Protein AF-0000000074163068 (afdb_homodimer)

Solvent-accessible surface area (backbone atoms only — not comparable to full-atom values): 19246 Å² total; per-residue (Å²): 133,83,68,78,76,83,63,77,70,64,60,55,52,54,50,53,48,50,52,52,51,55,66,60,45,12,50,48,75,61,52,54,51,50,49,49,53,51,49,51,52,50,50,52,50,50,52,52,52,36,53,50,47,25,52,51,30,26,51,52,29,40,50,54,49,49,59,50,47,44,58,48,51,52,43,43,50,53,49,40,54,57,49,68,69,53,76,89,56,89,55,71,73,30,51,55,49,48,52,51,40,51,50,41,48,48,42,45,53,46,47,54,50,42,33,51,75,70,54,35,41,76,35,68,70,50,71,66,34,72,65,43,78,88,52,35,40,74,78,43,78,40,75,49,91,90,50,67,61,53,12,25,65,41,66,80,37,69,14,32,32,41,89,88,39,71,77,38,56,12,34,26,29,30,26,52,65,130,133,82,68,76,73,83,63,76,68,64,60,54,53,53,51,54,50,48,51,52,50,55,66,58,43,12,51,46,74,62,50,54,52,51,49,49,53,52,48,51,52,48,48,52,50,48,52,53,52,38,53,51,47,25,52,50,30,26,52,52,29,39,50,54,50,48,59,51,47,44,58,49,51,52,43,44,51,53,49,41,54,56,50,66,70,53,76,88,55,88,54,72,73,29,52,55,51,49,52,50,38,50,51,42,49,51,41,45,52,48,47,53,51,41,33,51,75,70,53,36,43,76,35,69,70,51,72,66,35,72,66,42,77,88,50,35,40,75,77,44,77,41,75,51,90,90,50,68,62,53,14,26,64,41,66,80,39,69,15,33,34,41,87,87,39,72,77,38,54,14,33,26,29,30,25,52,64,131

Secondary structure (DSSP, 8-state):
-------THHHHHHHHHHHHHHHSBB--HHHHHHHHHHHHHHHHHHHHHHHHHHHHHHHHHHHHHHHHHHHHHHHHHHHHHHHHTS---SSHHHHHHHHHHHHHHHHHHHHHHHHHHTTEEEE-PPTTPBP-TTTEEEEEEE--TTS-TTEEEEEEE-EEEETTEEEEPEEEEEE---/-------THHHHHHHHHHHHHHHSBB--HHHHHHHHHHHHHHHHHHHHHHHHHHHHHHHHHHHHHHHHHHHHHHHHHHHHHHHHHS---SSHHHHHHHHHHHHHHHHHHHHHHHHHHTTEEEE-PPTTPBP-TTTEEEEEEE--TTS-TTEEEEEEE-EEEETTEEEEPEEEEEE---

InterPro domains:
  IPR000740 GrpE nucleotide exchange factor [PF01025] (31-175)
  IPR000740 GrpE nucleotide exchange factor [PR00773] (65-80)
  IPR000740 GrpE nucleotide exchange factor [PR00773] (128-143)
  IPR000740 GrpE nucleotide exchange factor [PR00773] (155-174)
  IPR000740 GrpE nucleotide exchange factor [PTHR21237] (31-172)
  IPR009012 GrpE nucleotide exchange factor, head [G3DSA:2.30.22.10] (121-175)
  IPR009012 GrpE nucleotide exchange factor, head [SSF51064] (129-175)

Foldseek 3Di:
DDPPPPDPPVVVVVVVVVVVVVVVPDCPPVNVVVVVVVVVVVVVVVVVVVVVVVVVVVQVVLLVVVLVVLVVLQVLVVVLVVLVPDPQDDDPVSVVSVVVNVVSVVVNVVSVVVCVVSQKDKAFDDWLAADDPQQEDEPEEDEDPVHDARTFHGFPGIWMDHPRDTSDHTYTYGYHHD/DDPPPPDPPVVVVVVVVVVVVVVVPDCPVVNVVVVVVVVVVVVVVVVVVVVVVVVVVVQVVLLVVVLVVLVVLQVLVVVLVVLVPDPQDDDPVSVVSVVVNVVSVVVNVVSVVVCVVSQKDKAFDDWLAADDPQQEDEPEEDEDPVHDARTFHGFPGIWMDHPRDTSDHTYTYGYHHD

Radius of gyration: 39.12 Å; Cα contacts (8 Å, |Δi|>4): 441; chains: 2; bounding box: 82×136×72 Å

pLDDT: mean 83.52, std 19.73, range [26.38, 98.81]

Nearest PDB structures (foldseek):
  1dkg-assembly1_A  TM=6.536E-01  e=1.290E-08  Escherichia coli
  1dkg-assembly1_B  TM=7.023E-01  e=6.621E-08  Escherichia coli
  5wkq-assembly1_A  TM=3.671E-01  e=3.792E+00  Shigella flexneri
  1dkg-assembly1_A  TM=6.592E-01  e=1.300E-08  Escherichia coli
  1dkg-assembly1_B  TM=7.027E-01  e=6.672E-08  Escherichia coli

Organism: Giardia intestinalis (strain ATCC 50803 / WB clone C6) (NCBI:txid184922)

Structure (mmCIF, N/CA/C/O backbone):
data_AF-0000000074163068-model_v1
#
loop_
_entity.id
_entity.type
_entity.pdbx_description
1 polymer Mge1
#
loop_
_atom_site.group_PDB
_atom_site.id
_atom_site.type_symbol
_atom_site.label_atom_id
_atom_site.label_alt_id
_atom_site.label_comp_id
_atom_site.label_asym_id
_atom_site.label_entity_id
_atom_site.label_seq_id
_atom_site.pdbx_PDB_ins_code
_atom_site.Cartn_x
_atom_site.Cartn_y
_atom_site.Cartn_z
_atom_site.occupancy
_atom_site.B_iso_or_equiv
_atom_site.auth_seq_id
_atom_site.auth_comp_id
_atom_site.auth_asym_id
_atom_site.auth_atom_id
_atom_site.pdbx_PDB_model_num
ATOM 1 N N . MET A 1 1 ? -7.48 97.562 49.938 1 26.38 1 MET A N 1
ATOM 2 C CA . MET A 1 1 ? -8.203 96.438 49.438 1 26.38 1 MET A CA 1
ATOM 3 C C . MET A 1 1 ? -7.234 95.438 48.781 1 26.38 1 MET A C 1
ATOM 5 O O . MET A 1 1 ? -6.609 95.75 47.75 1 26.38 1 MET A O 1
ATOM 9 N N . ALA A 1 2 ? -6.59 94.438 49.594 1 32.56 2 ALA A N 1
ATOM 10 C CA . ALA A 1 2 ? -5.402 93.562 49.469 1 32.56 2 ALA A CA 1
ATOM 11 C C . ALA A 1 2 ? -5.637 92.438 48.5 1 32.56 2 ALA A C 1
ATOM 13 O O . ALA A 1 2 ? -6.605 91.688 48.625 1 32.56 2 ALA A O 1
ATOM 14 N N . LEU A 1 3 ? -5.355 92.625 47.219 1 34.91 3 LEU A N 1
ATOM 15 C CA . LEU A 1 3 ? -5.293 91.562 46.188 1 34.91 3 LEU A CA 1
ATOM 16 C C . LEU A 1 3 ? -4.512 90.375 46.688 1 34.91 3 LEU A C 1
ATOM 18 O O . LEU A 1 3 ? -3.32 90.5 47 1 34.91 3 LEU A O 1
ATOM 22 N N . SER A 1 4 ? -5.16 89.438 47.406 1 32.72 4 SER A N 1
ATOM 23 C CA . SER A 1 4 ? -4.68 88.125 47.938 1 32.72 4 SER A CA 1
ATOM 24 C C . SER A 1 4 ? -3.992 87.312 46.875 1 32.72 4 SER A C 1
ATOM 26 O O . SER A 1 4 ? -4.57 87.062 45.812 1 32.72 4 SER A O 1
ATOM 28 N N . ALA A 1 5 ? -2.609 87.25 46.812 1 40.72 5 ALA A N 1
ATOM 29 C CA . ALA A 1 5 ? -1.637 86.5 46.062 1 40.72 5 ALA A CA 1
ATOM 30 C C . ALA A 1 5 ? -2.002 85 46.062 1 40.72 5 ALA A C 1
ATOM 32 O O . ALA A 1 5 ? -2.25 84.438 47.125 1 40.72 5 ALA A O 1
ATOM 33 N N . LEU A 1 6 ? -2.773 84.562 45.031 1 38.34 6 LEU A N 1
ATOM 34 C CA . LEU A 1 6 ? -2.973 83.125 44.719 1 38.34 6 LEU A CA 1
ATOM 35 C C . LEU A 1 6 ? -1.695 82.312 44.969 1 38.34 6 LEU A C 1
ATOM 37 O O . LEU A 1 6 ? -0.626 82.688 44.5 1 38.34 6 LEU A O 1
ATOM 41 N N . SER A 1 7 ? -1.575 81.562 46.062 1 39.41 7 SER A N 1
ATOM 42 C CA . SER A 1 7 ? -0.446 80.875 46.688 1 39.41 7 SER A CA 1
ATOM 43 C C . SER A 1 7 ? 0.168 79.812 45.75 1 39.41 7 SER A C 1
ATOM 45 O O . SER A 1 7 ? -0.521 79.25 44.906 1 39.41 7 SER A O 1
ATOM 47 N N . PRO A 1 8 ? 1.521 79.625 45.625 1 48.41 8 PRO A N 1
ATOM 48 C CA . PRO A 1 8 ? 2.393 78.688 44.875 1 48.41 8 PRO A CA 1
ATOM 49 C C . PRO A 1 8 ? 1.968 77.25 45 1 48.41 8 PRO A C 1
ATOM 51 O O . PRO A 1 8 ? 2.41 76.375 44.219 1 48.41 8 PRO A O 1
ATOM 54 N N . SER A 1 9 ? 1.071 76.938 45.906 1 46.91 9 SER A N 1
ATOM 55 C CA . SER A 1 9 ? 0.691 75.5 46.156 1 46.91 9 SER A CA 1
ATOM 56 C C . SER A 1 9 ? -0.199 75 45.031 1 46.91 9 SER A C 1
ATOM 58 O O . SER A 1 9 ? -0.323 73.75 44.844 1 46.91 9 SER A O 1
ATOM 60 N N . SER A 1 10 ? -0.862 75.875 44.281 1 47.22 10 SER A N 1
ATOM 61 C CA . SER A 1 10 ? -1.765 75.438 43.25 1 47.22 10 SER A CA 1
ATOM 62 C C . SER A 1 10 ? -0.991 74.938 42 1 47.22 10 SER A C 1
ATOM 64 O O . SER A 1 10 ? -1.436 74.062 41.312 1 47.22 10 SER A O 1
ATOM 66 N N . MET A 1 11 ? 0.265 75.438 41.812 1 47.16 11 MET A N 1
ATOM 67 C CA . MET A 1 11 ? 1.042 75.062 40.656 1 47.16 11 MET A CA 1
ATOM 68 C C . MET A 1 11 ? 1.673 73.688 40.844 1 47.16 11 MET A C 1
ATOM 70 O O . MET A 1 11 ? 1.925 73 39.875 1 47.16 11 MET A O 1
ATOM 74 N N . ALA A 1 12 ? 1.906 73.25 42.094 1 53.38 12 ALA A N 1
ATOM 75 C CA . ALA A 1 12 ? 2.535 72 42.375 1 53.38 12 ALA A CA 1
ATOM 76 C C . ALA A 1 12 ? 1.569 70.812 42.094 1 53.38 12 ALA A C 1
ATOM 78 O O . ALA A 1 12 ? 1.975 69.75 41.594 1 53.38 12 ALA A O 1
ATOM 79 N N . GLY A 1 13 ? 0.319 71.062 42.219 1 48.03 13 GLY A N 1
ATOM 80 C CA . GLY A 1 13 ? -0.669 70.062 41.969 1 48.03 13 GLY A CA 1
ATOM 81 C C . GLY A 1 13 ? -0.866 69.75 40.5 1 48.03 13 GLY A C 1
ATOM 82 O O . GLY A 1 13 ? -1.078 68.562 40.125 1 48.03 13 GLY A O 1
ATOM 83 N N . THR A 1 14 ? -0.694 70.812 39.688 1 55.78 14 THR A N 1
ATOM 84 C CA . THR A 1 14 ? -0.871 70.625 38.25 1 55.78 14 THR A CA 1
ATOM 85 C C . THR A 1 14 ? 0.298 69.812 37.656 1 55.78 14 THR A C 1
ATOM 87 O O . THR A 1 14 ? 0.109 69 36.781 1 55.78 14 THR A O 1
ATOM 90 N N . SER A 1 15 ? 1.524 70 38.281 1 55.16 15 SER A N 1
ATOM 91 C CA . SER A 1 15 ? 2.693 69.312 37.781 1 55.16 15 SER A CA 1
ATOM 92 C C . SER A 1 15 ? 2.617 67.812 38.094 1 55.16 15 SER A C 1
ATOM 94 O O . SER A 1 15 ? 2.938 67 37.25 1 55.16 15 SER A O 1
ATOM 96 N N . VAL A 1 16 ? 2.221 67.5 39.281 1 51.72 16 VAL A N 1
ATOM 97 C CA . VAL A 1 16 ? 2.102 66.125 39.688 1 51.72 16 VAL A CA 1
ATOM 98 C C . VAL A 1 16 ? 0.969 65.438 38.906 1 51.72 16 VAL A C 1
ATOM 100 O O . VAL A 1 16 ? 1.11 64.312 38.438 1 51.72 16 VAL A O 1
ATOM 103 N N . LEU A 1 17 ? -0.129 66.125 38.688 1 51.19 17 LEU A N 1
ATOM 104 C CA . LEU A 1 17 ? -1.229 65.625 37.875 1 51.19 17 LEU A CA 1
ATOM 105 C C . LEU A 1 17 ? -0.812 65.438 36.438 1 51.19 17 LEU A C 1
ATOM 107 O O . LEU A 1 17 ? -1.153 64.438 35.781 1 51.19 17 LEU A O 1
ATOM 111 N N . MET A 1 18 ? -0.009 66.375 35.906 1 49.31 18 MET A N 1
ATOM 112 C CA . MET A 1 18 ? 0.494 66.25 34.531 1 49.31 18 MET A CA 1
ATOM 113 C C . MET A 1 18 ? 1.439 65.062 34.406 1 49.31 18 MET A C 1
ATOM 115 O O . MET A 1 18 ? 1.401 64.375 33.406 1 49.31 18 MET A O 1
ATOM 119 N N . ARG A 1 19 ? 2.289 64.812 35.438 1 51.22 19 ARG A N 1
ATOM 120 C CA . ARG A 1 19 ? 3.193 63.688 35.438 1 51.22 19 ARG A CA 1
ATOM 121 C C . ARG A 1 19 ? 2.42 62.375 35.531 1 51.22 19 ARG A C 1
ATOM 123 O O . ARG A 1 19 ? 2.764 61.406 34.875 1 51.22 19 ARG A O 1
ATOM 130 N N . LEU A 1 20 ? 1.428 62.312 36.375 1 49.25 20 LEU A N 1
ATOM 131 C CA . LEU A 1 20 ? 0.589 61.125 36.5 1 49.25 20 LEU A CA 1
ATOM 132 C C . LEU A 1 20 ? -0.227 60.906 35.219 1 49.25 20 LEU A C 1
ATOM 134 O O . LEU A 1 20 ? -0.395 59.75 34.781 1 49.25 20 LEU A O 1
ATOM 138 N N . MET A 1 21 ? -0.711 62 34.719 1 47.34 21 MET A N 1
ATOM 139 C CA . MET A 1 21 ? -1.447 61.906 33.469 1 47.34 21 MET A CA 1
ATOM 140 C C . MET A 1 21 ? -0.528 61.469 32.312 1 47.34 21 MET A C 1
ATOM 142 O O . MET A 1 21 ? -0.939 60.719 31.438 1 47.34 21 MET A O 1
ATOM 146 N N . ARG A 1 22 ? 0.678 61.938 32.344 1 47.56 22 ARG A N 1
ATOM 147 C CA . ARG A 1 22 ? 1.67 61.5 31.359 1 47.56 22 ARG A CA 1
ATOM 148 C C . ARG A 1 22 ? 1.986 60 31.547 1 47.56 22 ARG A C 1
ATOM 150 O O . ARG A 1 22 ? 2.336 59.312 30.578 1 47.56 22 ARG A O 1
ATOM 157 N N . GLY A 1 23 ? 2.059 59.531 32.781 1 45.19 23 GLY A N 1
ATOM 158 C CA . GLY A 1 23 ? 2.264 58.125 33.031 1 45.19 23 GLY A CA 1
ATOM 159 C C . GLY A 1 23 ? 1.123 57.25 32.531 1 45.19 23 GLY A C 1
ATOM 160 O O . GLY A 1 23 ? 1.269 56.031 32.406 1 45.19 23 GLY A O 1
ATOM 161 N N . LEU A 1 24 ? -0.048 57.594 32.812 1 44.91 24 LEU A N 1
ATOM 162 C CA . LEU A 1 24 ? -1.21 56.906 32.25 1 44.91 24 LEU A CA 1
ATOM 163 C C . LEU A 1 24 ? -1.237 57.062 30.734 1 44.91 24 LEU A C 1
ATOM 165 O O . LEU A 1 24 ? -1.993 57.875 30.188 1 44.91 24 LEU A O 1
ATOM 169 N N . VAL A 1 25 ? -0.11 57.375 30.109 1 43.31 25 VAL A N 1
ATOM 170 C CA . VAL A 1 25 ? 0.172 57.5 28.672 1 43.31 25 VAL A CA 1
ATOM 171 C C . VAL A 1 25 ? -0.458 56.375 27.906 1 43.31 25 VAL A C 1
ATOM 173 O O . VAL A 1 25 ? -0.252 55.188 28.234 1 43.31 25 VAL A O 1
ATOM 176 N N . LYS A 1 26 ? -1.622 56.5 27.297 1 48.12 26 LYS A N 1
ATOM 177 C CA . LYS A 1 26 ? -2.279 55.75 26.25 1 48.12 26 LYS A CA 1
ATOM 178 C C . LYS A 1 26 ? -1.258 55 25.391 1 48.12 26 LYS A C 1
ATOM 180 O O . LYS A 1 26 ? -0.272 55.562 24.938 1 48.12 26 LYS A O 1
ATOM 185 N N . PRO A 1 27 ? -1.051 53.656 25.625 1 50.19 27 PRO A N 1
ATOM 186 C CA . PRO A 1 27 ? -0.121 53.094 24.641 1 50.19 27 PRO A CA 1
ATOM 187 C C . PRO A 1 27 ? -0.252 53.719 23.266 1 50.19 27 PRO A C 1
ATOM 189 O O . PRO A 1 27 ? -1.367 54 22.812 1 50.19 27 PRO A O 1
ATOM 192 N N . SER A 1 28 ? 0.611 54.594 22.859 1 54.56 28 SER A N 1
ATOM 193 C CA . SER A 1 28 ? 0.683 55.375 21.625 1 54.56 28 SER A CA 1
ATOM 194 C C . SER A 1 28 ? 0.255 54.531 20.422 1 54.56 28 SER A C 1
ATOM 196 O O . SER A 1 28 ? 0.345 53.312 20.438 1 54.56 28 SER A O 1
ATOM 198 N N . SER A 1 29 ? -0.897 55.062 19.625 1 60.88 29 SER A N 1
ATOM 199 C CA . SER A 1 29 ? -1.271 54.531 18.312 1 60.88 29 SER A CA 1
ATOM 200 C C . SER A 1 29 ? -0.124 53.75 17.688 1 60.88 29 SER A C 1
ATOM 202 O O . SER A 1 29 ? -0.347 52.719 17.047 1 60.88 29 SER A O 1
ATOM 204 N N . SER A 1 30 ? 1.003 54.125 18.094 1 65.88 30 SER A N 1
ATOM 205 C CA . SER A 1 30 ? 2.191 53.5 17.547 1 65.88 30 SER A CA 1
ATOM 206 C C . SER A 1 30 ? 2.418 52.125 18.156 1 65.88 30 SER A C 1
ATOM 208 O O . SER A 1 30 ? 2.805 51.188 17.469 1 65.88 30 SER A O 1
ATOM 210 N N . THR A 1 31 ? 2.053 52.031 19.453 1 67.88 31 THR A N 1
ATOM 211 C CA . THR A 1 31 ? 2.273 50.75 20.141 1 67.88 31 THR A CA 1
ATOM 212 C C . THR A 1 31 ? 1.251 49.719 19.688 1 67.88 31 THR A C 1
ATOM 214 O O . THR A 1 31 ? 1.598 48.562 19.453 1 67.88 31 THR A O 1
ATOM 217 N N . ILE A 1 32 ? 0.064 50.25 19.438 1 65.88 32 ILE A N 1
ATOM 218 C CA . ILE A 1 32 ? -0.984 49.344 18.969 1 65.88 32 ILE A CA 1
ATOM 219 C C . ILE A 1 32 ? -0.674 48.906 17.547 1 65.88 32 ILE A C 1
ATOM 221 O O . ILE A 1 32 ? -0.831 47.719 17.219 1 65.88 32 ILE A O 1
ATOM 225 N N . GLU A 1 33 ? -0.264 49.875 16.781 1 67.88 33 GLU A N 1
ATOM 226 C CA . GLU A 1 33 ? 0.102 49.562 15.414 1 67.88 33 GLU A CA 1
ATOM 227 C C . GLU A 1 33 ? 1.251 48.562 15.367 1 67.88 33 GLU A C 1
ATOM 229 O O . GLU A 1 33 ? 1.236 47.625 14.57 1 67.88 33 GLU A O 1
ATOM 234 N N . GLN A 1 34 ? 2.217 48.781 16.219 1 73.88 34 GLN A N 1
ATOM 235 C CA . GLN A 1 34 ? 3.357 47.875 16.297 1 73.88 34 GLN A CA 1
ATOM 236 C C . GLN A 1 34 ? 2.93 46.469 16.766 1 73.88 34 GLN A C 1
ATOM 238 O O . GLN A 1 34 ? 3.393 45.469 16.25 1 73.88 34 GLN A O 1
ATOM 243 N N . GLN A 1 35 ? 2.037 46.438 17.656 1 69.94 35 GLN A N 1
ATOM 244 C CA . GLN A 1 35 ? 1.55 45.156 18.172 1 69.94 35 GLN A CA 1
ATOM 245 C C . GLN A 1 35 ? 0.739 44.406 17.125 1 69.94 35 GLN A C 1
ATOM 247 O O . GLN A 1 35 ? 0.856 43.188 17 1 69.94 35 GLN A O 1
ATOM 252 N N . LEU A 1 36 ? -0.05 45.188 16.359 1 68 36 LEU A N 1
ATOM 253 C CA . LEU A 1 36 ? -0.846 44.594 15.305 1 68 36 LEU A CA 1
ATOM 254 C C . LEU A 1 36 ? 0.051 44 14.219 1 68 36 LEU A C 1
ATOM 256 O O . LEU A 1 36 ? -0.22 42.906 13.695 1 68 36 LEU A O 1
ATOM 260 N N . LYS A 1 37 ? 1.051 44.781 13.898 1 72.44 37 LYS A N 1
ATOM 261 C CA . LYS A 1 37 ? 2.004 44.281 12.906 1 72.44 37 LYS A CA 1
ATOM 262 C C . LYS A 1 37 ? 2.686 43 13.367 1 72.44 37 LYS A C 1
ATOM 264 O O . LYS A 1 37 ? 2.854 42.062 12.586 1 72.44 37 LYS A O 1
ATOM 269 N N . LEU A 1 38 ? 3.01 42.906 14.656 1 73.19 38 LEU A N 1
ATOM 270 C CA . LEU A 1 38 ? 3.645 41.719 15.219 1 73.19 38 LEU A CA 1
ATOM 271 C C . LEU A 1 38 ? 2.686 40.531 15.219 1 73.19 38 LEU A C 1
ATOM 273 O O . LEU A 1 38 ? 3.076 39.406 14.891 1 73.19 38 LEU A O 1
ATOM 277 N N . LEU A 1 39 ? 1.445 40.844 15.43 1 71.25 39 LEU A N 1
ATOM 278 C CA . LEU A 1 39 ? 0.435 39.812 15.461 1 71.25 39 LEU A CA 1
ATOM 279 C C . LEU A 1 39 ? 0.206 39.25 14.062 1 71.25 39 LEU A C 1
ATOM 281 O O . LEU A 1 39 ? 0.054 38.031 13.898 1 71.25 39 LEU A O 1
ATOM 285 N N . LEU A 1 40 ? 0.204 40.125 13.133 1 72.94 40 LEU A N 1
ATOM 286 C CA . LEU A 1 40 ? -0 39.688 11.75 1 72.94 40 LEU A CA 1
ATOM 287 C C . LEU A 1 40 ? 1.182 38.875 11.258 1 72.94 40 LEU A C 1
ATOM 289 O O . LEU A 1 40 ? 0.997 37.875 10.555 1 72.94 40 LEU A O 1
ATOM 293 N N . ALA A 1 41 ? 2.33 39.281 11.633 1 78.25 41 ALA A N 1
ATOM 294 C CA . ALA A 1 41 ? 3.531 38.5 11.281 1 78.25 41 ALA A CA 1
ATOM 295 C C . ALA A 1 41 ? 3.512 37.125 11.922 1 78.25 41 ALA A C 1
ATOM 297 O O . ALA A 1 41 ? 3.883 36.125 11.281 1 78.25 41 ALA A O 1
ATOM 298 N N . GLU A 1 42 ? 3.035 37.031 13.07 1 76.25 42 GLU A N 1
ATOM 299 C CA . GLU A 1 42 ? 2.953 35.781 13.789 1 76.25 42 GLU A CA 1
ATOM 300 C C . GLU A 1 42 ? 1.915 34.844 13.164 1 76.25 42 GLU A C 1
ATOM 302 O O . GLU A 1 42 ? 2.137 33.625 13.055 1 76.25 42 GLU A O 1
ATOM 307 N N . ARG A 1 43 ? 0.85 35.5 12.742 1 76.5 43 ARG A N 1
ATOM 308 C CA . ARG A 1 43 ? -0.192 34.719 12.086 1 76.5 43 ARG A CA 1
ATOM 309 C C . ARG A 1 43 ? 0.303 34.156 10.766 1 76.5 43 ARG A C 1
ATOM 311 O O . ARG A 1 43 ? 0.025 33 10.438 1 76.5 43 ARG A O 1
ATOM 318 N N . GLN A 1 44 ? 0.962 34.938 10.023 1 81.38 44 GLN A N 1
ATOM 319 C CA . GLN A 1 44 ? 1.509 34.469 8.75 1 81.38 44 GLN A CA 1
ATOM 320 C C . GLN A 1 44 ? 2.527 33.375 8.969 1 81.38 44 GLN A C 1
ATOM 322 O O . GLN A 1 44 ? 2.516 32.375 8.258 1 81.38 44 GLN A O 1
ATOM 327 N N . SER A 1 45 ? 3.354 33.562 9.93 1 82.94 45 SER A N 1
ATOM 328 C CA . SER A 1 45 ? 4.328 32.531 10.289 1 82.94 45 SER A CA 1
ATOM 329 C C . SER A 1 45 ? 3.643 31.25 10.742 1 82.94 45 SER A C 1
ATOM 331 O O . SER A 1 45 ? 4.055 30.141 10.359 1 82.94 45 SER A O 1
ATOM 333 N N . ALA A 1 46 ? 2.586 31.359 11.398 1 83.38 46 ALA A N 1
ATOM 334 C CA . ALA A 1 46 ? 1.837 30.203 11.883 1 83.38 46 ALA A CA 1
ATOM 335 C C . ALA A 1 46 ? 1.189 29.453 10.727 1 83.38 46 ALA A C 1
ATOM 337 O O . ALA A 1 46 ? 1.162 28.219 10.727 1 83.38 46 ALA A O 1
ATOM 338 N N . ALA A 1 47 ? 0.708 30.188 9.789 1 84.38 47 ALA A N 1
ATOM 339 C CA . ALA A 1 47 ? 0.089 29.578 8.617 1 84.38 47 ALA A CA 1
ATOM 340 C C . ALA A 1 47 ? 1.111 28.781 7.805 1 84.38 47 ALA A C 1
ATOM 342 O O . ALA A 1 47 ? 0.83 27.672 7.359 1 84.38 47 ALA A O 1
ATOM 343 N N . GLU A 1 48 ? 2.211 29.375 7.621 1 89.44 48 GLU A N 1
ATOM 344 C CA . GLU A 1 48 ? 3.281 28.688 6.895 1 89.44 48 GLU A CA 1
A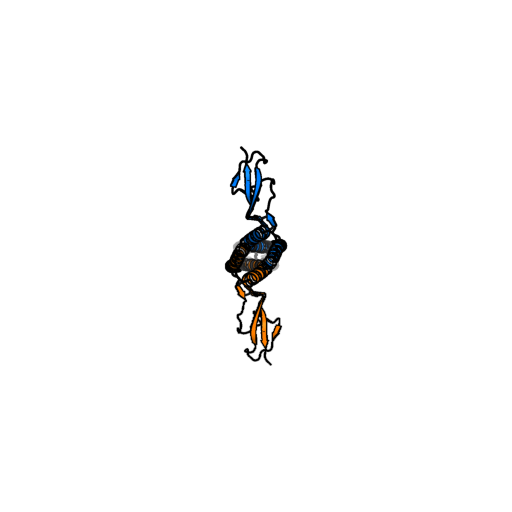TOM 345 C C . GLU A 1 48 ? 3.752 27.453 7.645 1 89.44 48 GLU A C 1
ATOM 347 O O . GLU A 1 48 ? 3.951 26.391 7.039 1 89.44 48 GLU A O 1
ATOM 352 N N . ALA A 1 49 ? 3.918 27.594 8.914 1 88.44 49 ALA A N 1
ATOM 353 C CA . ALA A 1 49 ? 4.316 26.453 9.742 1 88.44 49 ALA A CA 1
ATOM 354 C C . ALA A 1 49 ? 3.285 25.344 9.68 1 88.44 49 ALA A C 1
ATOM 356 O O . ALA A 1 49 ? 3.645 24.156 9.641 1 88.44 49 ALA A O 1
ATOM 357 N N . GLN A 1 50 ? 2.049 25.703 9.633 1 90.75 50 GLN A N 1
ATOM 358 C CA . GLN A 1 50 ? 0.983 24.703 9.523 1 90.75 50 GLN A CA 1
ATOM 359 C C . GLN A 1 50 ? 1.054 23.969 8.195 1 90.75 50 GLN A C 1
ATOM 361 O O . GLN A 1 50 ? 0.929 22.734 8.148 1 90.75 50 GLN A O 1
ATOM 366 N N . ALA A 1 51 ? 1.223 24.656 7.152 1 93.88 51 ALA A N 1
ATOM 367 C CA . ALA A 1 51 ? 1.318 24.062 5.824 1 93.88 51 ALA A CA 1
ATOM 368 C C . ALA A 1 51 ? 2.48 23.078 5.754 1 93.88 51 ALA A C 1
ATOM 370 O O . ALA A 1 51 ? 2.34 21.984 5.203 1 93.88 51 ALA A O 1
ATOM 371 N N . ASP A 1 52 ? 3.547 23.484 6.316 1 95.06 52 ASP A N 1
ATOM 372 C CA . ASP A 1 52 ? 4.723 22.625 6.328 1 95.06 52 ASP A CA 1
ATOM 373 C C . ASP A 1 52 ? 4.465 21.359 7.133 1 95.06 52 ASP A C 1
ATOM 375 O O . ASP A 1 52 ? 4.844 20.266 6.711 1 95.06 52 ASP A O 1
ATOM 379 N N . ALA A 1 53 ? 3.875 21.516 8.227 1 95 53 ALA A N 1
ATOM 380 C CA . ALA A 1 53 ? 3.562 20.391 9.086 1 95 53 ALA A CA 1
ATOM 381 C C . ALA A 1 53 ? 2.635 19.406 8.383 1 95 53 ALA A C 1
ATOM 383 O O . ALA A 1 53 ? 2.811 18.188 8.492 1 95 53 ALA A O 1
ATOM 384 N N . VAL A 1 54 ? 1.717 19.938 7.676 1 96.5 54 VAL A N 1
ATOM 385 C CA . VAL A 1 54 ? 0.768 19.125 6.93 1 96.5 54 VAL A CA 1
ATOM 386 C C . VAL A 1 54 ? 1.498 18.359 5.828 1 96.5 54 VAL A C 1
ATOM 388 O O . VAL A 1 54 ? 1.285 17.156 5.648 1 96.5 54 VAL A O 1
ATOM 391 N N . ALA A 1 55 ? 2.316 18.984 5.16 1 97.06 55 ALA A N 1
ATOM 392 C CA . ALA A 1 55 ? 3.082 18.344 4.09 1 97.06 55 ALA A CA 1
ATOM 393 C C . ALA A 1 55 ? 3.961 17.234 4.633 1 97.06 55 ALA A C 1
ATOM 395 O O . ALA A 1 55 ? 4.023 16.141 4.051 1 97.06 55 ALA A O 1
ATOM 396 N N . GLU A 1 56 ? 4.582 17.516 5.684 1 96.62 56 GLU A N 1
ATOM 397 C CA . GLU A 1 56 ? 5.441 16.516 6.312 1 96.62 56 GLU A CA 1
ATOM 398 C C . GLU A 1 56 ? 4.637 15.312 6.781 1 96.62 56 GLU A C 1
ATOM 400 O O . GLU A 1 56 ? 5.074 14.164 6.633 1 96.62 56 GLU A O 1
ATOM 405 N N . ALA A 1 57 ? 3.527 15.547 7.309 1 97.19 57 ALA A N 1
ATOM 406 C CA . ALA A 1 57 ? 2.656 14.469 7.781 1 97.19 57 ALA A CA 1
ATOM 407 C C . ALA A 1 57 ? 2.238 13.562 6.629 1 97.19 57 ALA A C 1
ATOM 409 O O . ALA A 1 57 ? 2.193 12.336 6.781 1 97.19 57 ALA A O 1
ATOM 410 N N . ARG A 1 58 ? 1.961 14.148 5.512 1 97.62 58 ARG A N 1
ATOM 411 C CA . ARG A 1 58 ? 1.574 13.383 4.328 1 97.62 58 ARG A CA 1
ATOM 412 C C . ARG A 1 58 ? 2.707 12.469 3.875 1 97.62 58 ARG A C 1
ATOM 414 O O . ARG A 1 58 ? 2.48 11.297 3.559 1 97.62 58 ARG A O 1
ATOM 421 N N . ILE A 1 59 ? 3.818 13.008 3.877 1 97.62 59 ILE A N 1
ATOM 422 C CA . ILE A 1 59 ? 4.992 12.258 3.451 1 97.62 59 ILE A CA 1
ATOM 423 C C . ILE A 1 59 ? 5.25 11.109 4.422 1 97.62 59 ILE A C 1
ATOM 425 O O . ILE A 1 59 ? 5.449 9.969 4 1 97.62 59 ILE A O 1
ATOM 429 N N . GLU A 1 60 ? 5.211 11.398 5.656 1 97.5 60 GLU A N 1
ATOM 430 C CA . GLU A 1 60 ? 5.461 10.383 6.676 1 97.5 60 GLU A CA 1
ATOM 431 C C . GLU A 1 60 ? 4.434 9.258 6.602 1 97.5 60 GLU A C 1
ATOM 433 O O . GLU A 1 60 ? 4.781 8.086 6.727 1 97.5 60 GLU A O 1
ATOM 438 N N . ALA A 1 61 ? 3.188 9.625 6.438 1 98.19 61 ALA A N 1
ATOM 439 C CA . ALA A 1 61 ? 2.131 8.625 6.344 1 98.19 61 ALA A CA 1
ATOM 440 C C . ALA A 1 61 ? 2.328 7.734 5.121 1 98.19 61 ALA A C 1
ATOM 442 O O . ALA A 1 61 ? 2.162 6.512 5.199 1 98.19 61 ALA A O 1
ATOM 443 N N . THR A 1 62 ? 2.67 8.32 4.035 1 98.5 62 THR A N 1
ATOM 444 C CA . THR A 1 62 ? 2.936 7.559 2.818 1 98.5 62 THR A CA 1
ATOM 445 C C . THR A 1 62 ? 4.102 6.598 3.025 1 98.5 62 THR A C 1
ATOM 447 O O . THR A 1 62 ? 4.023 5.426 2.643 1 98.5 62 THR A O 1
ATOM 450 N N . GLN A 1 63 ? 5.09 7.098 3.656 1 98.5 63 GLN A N 1
ATOM 451 C CA . GLN A 1 63 ? 6.27 6.27 3.881 1 98.5 63 GLN A CA 1
ATOM 452 C C . GLN A 1 63 ? 5.965 5.125 4.844 1 98.5 63 GLN A C 1
ATOM 454 O O . GLN A 1 63 ? 6.48 4.016 4.68 1 98.5 63 GLN A O 1
ATOM 459 N N . ARG A 1 64 ? 5.18 5.387 5.785 1 97.94 64 ARG A N 1
ATOM 460 C CA . ARG A 1 64 ? 4.727 4.316 6.668 1 97.94 64 ARG A CA 1
ATOM 461 C C . ARG A 1 64 ? 3.988 3.236 5.887 1 97.94 64 ARG A C 1
ATOM 463 O O . ARG A 1 64 ? 4.223 2.045 6.09 1 97.94 64 ARG A O 1
ATOM 470 N N . CYS A 1 65 ? 3.121 3.602 5 1 98.62 65 CYS A N 1
ATOM 471 C CA . CYS A 1 65 ? 2.389 2.66 4.156 1 98.62 65 CYS A CA 1
ATOM 472 C C . CYS A 1 65 ? 3.34 1.868 3.27 1 98.62 65 CYS A C 1
ATOM 474 O O . CYS A 1 65 ? 3.189 0.654 3.117 1 98.62 65 CYS A O 1
ATOM 476 N N . LEU A 1 66 ? 4.273 2.592 2.736 1 98.62 66 LEU A N 1
ATOM 477 C CA . LEU A 1 66 ? 5.234 1.956 1.838 1 98.62 66 LEU A CA 1
ATOM 478 C C . LEU A 1 66 ? 6.043 0.895 2.572 1 98.62 66 LEU A C 1
ATOM 480 O O . LEU A 1 66 ? 6.367 -0.151 2.004 1 98.62 66 LEU A O 1
ATOM 484 N N . ARG A 1 67 ? 6.355 1.132 3.787 1 98.31 67 ARG A N 1
ATOM 485 C CA . ARG A 1 67 ? 7.082 0.147 4.582 1 98.31 67 ARG A CA 1
ATOM 486 C C . ARG A 1 67 ? 6.277 -1.142 4.723 1 98.31 67 ARG A C 1
ATOM 488 O O . ARG A 1 67 ? 6.828 -2.238 4.605 1 98.31 67 ARG A O 1
ATOM 495 N N . GLU A 1 68 ? 5.031 -0.973 4.961 1 98.19 68 GLU A N 1
ATOM 496 C CA . GLU A 1 68 ? 4.172 -2.148 5.062 1 98.19 68 GLU A CA 1
ATOM 497 C C . GLU A 1 68 ? 3.982 -2.812 3.701 1 98.19 68 GLU A C 1
ATOM 499 O O . GLU A 1 68 ? 3.98 -4.039 3.598 1 98.19 68 GLU A O 1
ATOM 504 N N . LEU A 1 69 ? 3.869 -1.997 2.686 1 98 69 LEU A N 1
ATOM 505 C CA . LEU A 1 69 ? 3.672 -2.486 1.325 1 98 69 LEU A CA 1
ATOM 506 C C . LEU A 1 69 ? 4.867 -3.316 0.867 1 98 69 LEU A C 1
ATOM 508 O O . LEU A 1 69 ? 4.711 -4.266 0.094 1 98 69 LEU A O 1
ATOM 512 N N . LEU A 1 70 ? 6.004 -3.014 1.411 1 98.25 70 LEU A N 1
ATOM 513 C CA . LEU A 1 70 ? 7.223 -3.725 1.037 1 98.25 70 LEU A CA 1
ATOM 514 C C . LEU A 1 70 ? 7.09 -5.219 1.317 1 98.25 70 LEU A C 1
ATOM 516 O O . LEU A 1 70 ? 7.613 -6.043 0.567 1 98.25 70 LEU A O 1
ATOM 520 N N . LYS A 1 71 ? 6.406 -5.539 2.324 1 97.94 71 LYS A N 1
ATOM 521 C CA . LYS A 1 71 ? 6.215 -6.945 2.666 1 97.94 71 LYS A CA 1
ATOM 522 C C . LYS A 1 71 ? 5.496 -7.691 1.545 1 97.94 71 LYS A C 1
ATOM 524 O O . LYS A 1 71 ? 5.895 -8.797 1.173 1 97.94 71 LYS A O 1
ATOM 529 N N . ILE A 1 72 ? 4.551 -7.082 1.012 1 97.94 72 ILE A N 1
ATOM 530 C CA . ILE A 1 72 ? 3.801 -7.691 -0.081 1 97.94 72 ILE A CA 1
ATOM 531 C C . ILE A 1 72 ? 4.656 -7.707 -1.347 1 97.94 72 ILE A C 1
ATOM 533 O O . ILE A 1 72 ? 4.672 -8.703 -2.076 1 97.94 72 ILE A O 1
ATOM 537 N N . LEU A 1 73 ? 5.32 -6.602 -1.568 1 97.88 73 LEU A N 1
ATOM 538 C CA . LEU A 1 73 ? 6.156 -6.496 -2.758 1 97.88 73 LEU A CA 1
ATOM 539 C C . LEU A 1 73 ? 7.223 -7.59 -2.768 1 97.88 73 LEU A C 1
ATOM 541 O O . LEU A 1 73 ? 7.461 -8.219 -3.799 1 97.88 73 LEU A O 1
ATOM 545 N N . ASP A 1 74 ? 7.793 -7.809 -1.66 1 97.88 74 ASP A N 1
ATOM 546 C CA . ASP A 1 74 ? 8.805 -8.852 -1.542 1 97.88 74 ASP A CA 1
ATOM 547 C C . ASP A 1 74 ? 8.219 -10.227 -1.837 1 97.88 74 ASP A C 1
ATOM 549 O O . ASP A 1 74 ? 8.844 -11.039 -2.52 1 97.88 74 ASP A O 1
ATOM 553 N N . ALA A 1 75 ? 7.086 -10.453 -1.311 1 97.88 75 ALA A N 1
ATOM 554 C CA . ALA A 1 75 ? 6.418 -11.734 -1.541 1 97.88 75 ALA A CA 1
ATOM 555 C C . ALA A 1 75 ? 6.098 -11.922 -3.02 1 97.88 75 ALA A C 1
ATOM 557 O O . ALA A 1 75 ? 6.297 -13.016 -3.568 1 97.88 75 ALA A O 1
ATOM 558 N N . VAL A 1 76 ? 5.641 -10.906 -3.662 1 97.75 76 VAL A N 1
ATOM 559 C CA . VAL A 1 76 ? 5.305 -10.961 -5.082 1 97.75 76 VAL A CA 1
ATOM 560 C C . VAL A 1 76 ? 6.57 -11.172 -5.906 1 97.75 76 VAL A C 1
ATOM 562 O O . VAL A 1 76 ? 6.562 -11.938 -6.875 1 97.75 76 VAL A O 1
ATOM 565 N N . ASP A 1 77 ? 7.582 -10.5 -5.516 1 96.88 77 ASP A N 1
ATOM 566 C CA . ASP A 1 77 ? 8.867 -10.711 -6.184 1 96.88 77 ASP A CA 1
ATOM 567 C C . ASP A 1 77 ? 9.305 -12.164 -6.082 1 96.88 77 ASP A C 1
ATOM 569 O O . ASP A 1 77 ? 9.773 -12.75 -7.062 1 96.88 77 ASP A O 1
ATOM 573 N N . GLY A 1 78 ? 9.219 -12.719 -4.875 1 95.5 78 GLY A N 1
ATOM 574 C CA . GLY A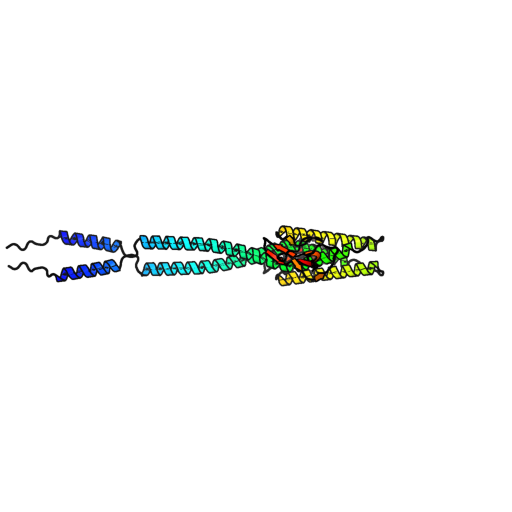 1 78 ? 9.547 -14.117 -4.672 1 95.5 78 GLY A CA 1
ATOM 575 C C . GLY A 1 78 ? 8.727 -15.055 -5.535 1 95.5 78 GLY A C 1
ATOM 576 O O . GLY A 1 78 ? 9.266 -15.992 -6.133 1 95.5 78 GLY A O 1
ATOM 577 N N . LEU A 1 79 ? 7.48 -14.781 -5.625 1 95.25 79 LEU A N 1
ATOM 578 C CA . LEU A 1 79 ? 6.582 -15.562 -6.461 1 95.25 79 LEU A CA 1
ATOM 579 C C . LEU A 1 79 ? 7 -15.492 -7.926 1 95.25 79 LEU A C 1
ATOM 581 O O . LEU A 1 79 ? 7.02 -16.5 -8.625 1 95.25 79 LEU A O 1
ATOM 585 N N . HIS A 1 80 ? 7.262 -14.336 -8.352 1 95.06 80 HIS A N 1
ATOM 586 C CA . HIS A 1 80 ? 7.652 -14.109 -9.734 1 95.06 80 HIS A CA 1
ATOM 587 C C . HIS A 1 80 ? 8.922 -14.875 -10.086 1 95.06 80 HIS A C 1
ATOM 589 O O . HIS A 1 80 ? 9.008 -15.5 -11.141 1 95.06 80 HIS A O 1
ATOM 595 N N . ALA A 1 81 ? 9.859 -14.875 -9.195 1 93.31 81 ALA A N 1
ATOM 596 C CA . ALA A 1 81 ? 11.102 -15.617 -9.383 1 93.31 81 ALA A CA 1
ATOM 597 C C . ALA A 1 81 ? 10.836 -17.125 -9.445 1 93.31 81 ALA A C 1
ATOM 599 O O . ALA A 1 81 ? 11.406 -17.828 -10.281 1 93.31 81 ALA A O 1
ATOM 600 N N . GLN A 1 82 ? 10 -17.562 -8.609 1 90.62 82 GLN A N 1
ATOM 601 C CA . GLN A 1 82 ? 9.625 -18.984 -8.578 1 90.62 82 GLN A CA 1
ATOM 602 C C . GLN A 1 82 ? 8.938 -19.391 -9.875 1 90.62 82 GLN A C 1
ATOM 604 O O . GLN A 1 82 ? 9.195 -20.484 -10.391 1 90.62 82 GLN A O 1
ATOM 609 N N . ALA A 1 83 ? 8.094 -18.531 -10.352 1 88.19 83 ALA A N 1
ATOM 610 C CA . ALA A 1 83 ? 7.328 -18.812 -11.562 1 88.19 83 ALA A CA 1
ATOM 611 C C . ALA A 1 83 ? 8.242 -18.891 -12.781 1 88.19 83 ALA A C 1
ATOM 613 O O . ALA A 1 83 ? 7.977 -19.656 -13.711 1 88.19 83 ALA A O 1
ATOM 614 N N . LYS A 1 84 ? 9.242 -18.234 -12.797 1 87 84 LYS A N 1
ATOM 615 C CA . LYS A 1 84 ? 10.156 -18.188 -13.938 1 87 84 LYS A CA 1
ATOM 616 C C . LYS A 1 84 ? 11.102 -19.375 -13.93 1 87 84 LYS A C 1
ATOM 618 O O . LYS A 1 84 ? 11.641 -19.75 -14.977 1 87 84 LYS A O 1
ATOM 623 N N . SER A 1 85 ? 11.352 -19.953 -12.789 1 80.5 85 SER A N 1
ATOM 624 C CA . SER A 1 85 ? 12.328 -21.031 -12.664 1 80.5 85 SER A CA 1
ATOM 625 C C . SER A 1 85 ? 11.789 -22.328 -13.25 1 80.5 85 SER A C 1
ATOM 627 O O . SER A 1 85 ? 12.547 -23.266 -13.477 1 80.5 85 SER A O 1
ATOM 629 N N . HIS A 1 86 ? 10.555 -22.484 -13.523 1 71.5 86 HIS A N 1
ATOM 630 C CA . HIS A 1 86 ? 10.023 -23.75 -14.016 1 71.5 86 HIS A CA 1
ATOM 631 C C . HIS A 1 86 ? 9.828 -23.719 -15.531 1 71.5 86 HIS A C 1
ATOM 633 O O . HIS A 1 86 ? 9.234 -22.781 -16.062 1 71.5 86 HIS A O 1
ATOM 639 N N . PRO A 1 87 ? 10.555 -24.734 -16.125 1 61.06 87 PRO A N 1
ATOM 640 C CA . PRO A 1 87 ? 10.484 -24.828 -17.578 1 61.06 87 PRO A CA 1
ATOM 641 C C . PRO A 1 87 ? 9.062 -25.062 -18.094 1 61.06 87 PRO A C 1
ATOM 643 O O . PRO A 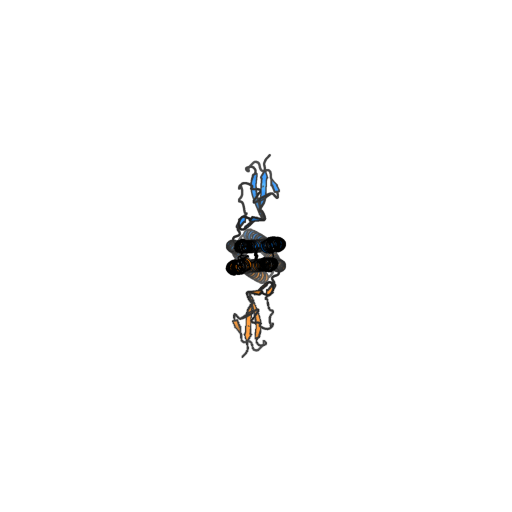1 87 ? 8.234 -25.625 -17.375 1 61.06 87 PRO A O 1
ATOM 646 N N . LYS A 1 88 ? 8.609 -24.297 -19.094 1 58.81 88 LYS A N 1
ATOM 647 C CA . LYS A 1 88 ? 7.355 -24.453 -19.828 1 58.81 88 LYS A CA 1
ATOM 648 C C . LYS A 1 88 ? 7.168 -25.906 -20.281 1 58.81 88 LYS A C 1
ATOM 650 O O . LYS A 1 88 ? 8.008 -26.453 -21 1 58.81 88 LYS A O 1
ATOM 655 N N . SER A 1 89 ? 6.832 -26.812 -19.344 1 57.81 89 SER A N 1
ATOM 656 C CA . SER A 1 89 ? 6.605 -28.188 -19.797 1 57.81 89 SER A CA 1
ATOM 657 C C . SER A 1 89 ? 5.277 -28.312 -20.531 1 57.81 89 SER A C 1
ATOM 659 O O . SER A 1 89 ? 4.453 -27.391 -20.5 1 57.81 89 SER A O 1
ATOM 661 N N . ARG A 1 90 ? 5.188 -29.312 -21.391 1 59.41 90 ARG A N 1
ATOM 662 C CA . ARG A 1 90 ? 4.082 -29.641 -22.281 1 59.41 90 ARG A CA 1
ATOM 663 C C . ARG A 1 90 ? 3.002 -30.438 -21.562 1 59.41 90 ARG A C 1
ATOM 665 O O . ARG A 1 90 ? 3.283 -31.109 -20.562 1 59.41 90 ARG A O 1
ATOM 672 N N . GLY A 1 91 ? 1.642 -30.141 -21.578 1 59.53 91 GLY A N 1
ATOM 673 C CA . GLY A 1 91 ? 0.438 -30.828 -21.141 1 59.53 91 GLY A CA 1
ATOM 674 C C . GLY A 1 91 ? -0.521 -29.922 -20.391 1 59.53 91 GLY A C 1
ATOM 675 O O . GLY A 1 91 ? -0.253 -28.734 -20.219 1 59.53 91 GLY A O 1
ATOM 676 N N . ALA A 1 92 ? -1.727 -30.484 -20.125 1 56.62 92 ALA A N 1
ATOM 677 C CA . ALA A 1 92 ? -2.797 -29.734 -19.484 1 56.62 92 ALA A CA 1
ATOM 678 C C . ALA A 1 92 ? -2.297 -29.047 -18.203 1 56.62 92 ALA A C 1
ATOM 680 O O . ALA A 1 92 ? -2.613 -27.875 -17.969 1 56.62 92 ALA A O 1
ATOM 681 N N . LEU A 1 93 ? -1.595 -29.781 -17.344 1 60.41 93 LEU A N 1
ATOM 682 C CA . LEU A 1 93 ? -0.99 -29.219 -16.141 1 60.41 93 LEU A CA 1
ATOM 683 C C . LEU A 1 93 ? -0.054 -28.078 -16.484 1 60.41 93 LEU A C 1
ATOM 685 O O . LEU A 1 93 ? 0.021 -27.094 -15.742 1 60.41 93 LEU A O 1
ATOM 689 N N . THR A 1 94 ? 0.264 -28.234 -17.734 1 70.94 94 THR A N 1
ATOM 690 C CA . THR A 1 94 ? 1.184 -27.219 -18.219 1 70.94 94 THR A CA 1
ATOM 691 C C . THR A 1 94 ? 0.431 -25.938 -18.562 1 70.94 94 THR A C 1
ATOM 693 O O . THR A 1 94 ? 0.909 -24.828 -18.281 1 70.94 94 THR A O 1
ATOM 696 N N . LYS A 1 95 ? -0.879 -26.203 -18.969 1 76.88 95 LYS A N 1
ATOM 697 C CA . LYS A 1 95 ? -1.64 -25 -19.328 1 76.88 95 LYS A CA 1
ATOM 698 C C . LYS A 1 95 ? -1.998 -24.188 -18.094 1 76.88 95 LYS A C 1
ATOM 700 O O . LYS A 1 95 ? -1.876 -22.953 -18.094 1 76.88 95 LYS A O 1
ATOM 705 N N . HIS A 1 96 ? -2.414 -24.844 -17.078 1 79.81 96 HIS A N 1
ATOM 706 C CA . HIS A 1 96 ? -2.785 -24.156 -15.836 1 79.81 96 HIS A CA 1
ATOM 707 C C . HIS A 1 96 ? -1.583 -23.469 -15.203 1 79.81 96 HIS A C 1
ATOM 709 O O . HIS A 1 96 ? -1.699 -22.344 -14.703 1 79.81 96 HIS A O 1
ATOM 715 N N . LEU A 1 97 ? -0.529 -24.156 -15.25 1 82.06 97 LEU A N 1
ATOM 716 C CA . LEU A 1 97 ? 0.693 -23.562 -14.711 1 82.06 97 LEU A CA 1
ATOM 717 C C . LEU A 1 97 ? 1.079 -22.312 -15.477 1 82.06 97 LEU A C 1
ATOM 719 O O . LEU A 1 97 ? 1.471 -21.297 -14.875 1 82.06 97 LEU A O 1
ATOM 723 N N . HIS A 1 98 ? 0.881 -22.438 -16.688 1 85.69 98 HIS A N 1
ATOM 724 C CA . HIS A 1 98 ? 1.201 -21.297 -17.516 1 85.69 98 HIS A CA 1
ATOM 725 C C . HIS A 1 98 ? 0.283 -20.109 -17.203 1 85.69 98 HIS A C 1
ATOM 727 O O . HIS A 1 98 ? 0.734 -18.969 -17.141 1 85.69 98 HIS A O 1
ATOM 733 N N . GLU A 1 99 ? -0.941 -20.391 -16.969 1 88.06 99 GLU A N 1
ATOM 734 C CA . GLU A 1 99 ? -1.906 -19.344 -16.641 1 88.06 99 GLU A CA 1
ATOM 735 C C . GLU A 1 99 ? -1.571 -18.672 -15.32 1 88.06 99 GLU A C 1
ATOM 737 O O . GLU A 1 99 ? -1.652 -17.453 -15.195 1 88.06 99 GLU A O 1
ATOM 742 N N . ILE A 1 100 ? -1.189 -19.438 -14.43 1 89.94 100 ILE A N 1
ATOM 743 C CA . ILE A 1 100 ? -0.828 -18.906 -13.125 1 89.94 100 ILE A CA 1
ATOM 744 C C . ILE A 1 100 ? 0.445 -18.078 -13.234 1 89.94 100 ILE A C 1
ATOM 746 O O . ILE A 1 100 ? 0.551 -17 -12.633 1 89.94 100 ILE A O 1
ATOM 750 N N . GLN A 1 101 ? 1.329 -18.578 -14.008 1 90.94 101 GLN A N 1
ATOM 751 C CA . GLN A 1 101 ? 2.574 -17.844 -14.211 1 90.94 101 GLN A CA 1
ATOM 752 C C . GLN A 1 101 ? 2.312 -16.484 -14.852 1 90.94 101 GLN A C 1
ATOM 754 O O . GLN A 1 101 ? 2.926 -15.477 -14.469 1 90.94 101 GLN A O 1
ATOM 759 N N . GLU A 1 102 ? 1.423 -16.453 -15.719 1 93.81 102 GLU A N 1
ATOM 760 C CA . GLU A 1 102 ? 1.053 -15.203 -16.359 1 93.81 102 GLU A CA 1
ATOM 761 C C . GLU A 1 102 ? 0.395 -14.25 -15.367 1 93.81 102 GLU A C 1
ATOM 763 O O . GLU A 1 102 ? 0.664 -13.047 -15.383 1 93.81 102 GLU A O 1
ATOM 768 N N . SER A 1 103 ? -0.442 -14.828 -14.555 1 95.56 103 SER A N 1
ATOM 769 C CA . SER A 1 103 ? -1.115 -14.008 -13.547 1 95.56 103 SER A CA 1
ATOM 770 C C . SER A 1 103 ? -0.123 -13.453 -12.531 1 95.56 103 SER A C 1
ATOM 772 O O . SER A 1 103 ? -0.261 -12.312 -12.078 1 95.56 103 SER A O 1
ATOM 774 N N . ILE A 1 104 ? 0.82 -14.203 -12.234 1 96.44 104 ILE A N 1
ATOM 775 C CA . ILE A 1 104 ? 1.857 -13.758 -11.312 1 96.44 104 ILE A CA 1
ATOM 776 C C . ILE A 1 104 ? 2.66 -12.617 -11.945 1 96.44 104 ILE A C 1
ATOM 778 O O . ILE A 1 104 ? 2.934 -11.609 -11.305 1 96.44 104 ILE A O 1
ATOM 782 N N . ALA A 1 105 ? 2.994 -12.812 -13.156 1 96.38 105 ALA A N 1
ATOM 783 C CA . ALA A 1 105 ? 3.73 -11.773 -13.875 1 96.38 105 ALA A CA 1
ATOM 784 C C . ALA A 1 105 ? 2.924 -10.477 -13.938 1 96.38 105 ALA A C 1
ATOM 786 O O . ALA A 1 105 ? 3.475 -9.383 -13.766 1 96.38 105 ALA A O 1
ATOM 787 N N . ALA A 1 106 ? 1.682 -10.602 -14.18 1 97.19 106 ALA A N 1
ATOM 788 C CA . ALA A 1 106 ? 0.805 -9.43 -14.227 1 97.19 106 ALA A CA 1
ATOM 789 C C . ALA A 1 106 ? 0.748 -8.727 -12.875 1 97.19 106 ALA A C 1
ATOM 791 O O . ALA A 1 106 ? 0.765 -7.496 -12.812 1 97.19 106 ALA A O 1
ATOM 792 N N . THR A 1 107 ? 0.654 -9.508 -11.867 1 98.19 107 THR A N 1
ATOM 793 C CA . THR A 1 107 ? 0.629 -8.945 -10.516 1 98.19 107 THR A CA 1
ATOM 794 C C . THR A 1 107 ? 1.93 -8.203 -10.219 1 98.19 107 THR A C 1
ATOM 796 O O . THR A 1 107 ? 1.913 -7.129 -9.617 1 98.19 107 THR A O 1
ATOM 799 N N . HIS A 1 108 ? 2.992 -8.773 -10.602 1 97.81 108 HIS A N 1
ATOM 800 C CA . HIS A 1 108 ? 4.301 -8.156 -10.422 1 97.81 108 HIS A CA 1
ATOM 801 C C . HIS A 1 108 ? 4.383 -6.812 -11.141 1 97.81 108 HIS A C 1
ATOM 803 O O . HIS A 1 108 ? 4.84 -5.82 -10.57 1 97.81 108 HIS A O 1
ATOM 809 N N . SER A 1 109 ? 3.924 -6.809 -12.328 1 97.94 109 SER A N 1
ATOM 810 C CA . SER A 1 109 ? 3.902 -5.574 -13.109 1 97.94 109 SER A CA 1
ATOM 811 C C . SER A 1 109 ? 3.008 -4.527 -12.453 1 97.94 109 SER A C 1
ATOM 813 O O . SER A 1 109 ? 3.344 -3.34 -12.438 1 97.94 109 SER A O 1
ATOM 815 N N . LEU A 1 110 ? 1.927 -4.988 -11.961 1 98.12 110 LEU A N 1
ATOM 816 C CA . LEU A 1 110 ? 1.001 -4.098 -11.266 1 98.12 110 LEU A CA 1
ATOM 817 C C . LEU A 1 110 ? 1.658 -3.48 -10.039 1 98.12 110 LEU A C 1
ATOM 819 O O . LEU A 1 110 ? 1.466 -2.297 -9.75 1 98.12 110 LEU A O 1
ATOM 823 N N . ALA A 1 111 ? 2.363 -4.254 -9.352 1 98.06 111 ALA A N 1
ATOM 824 C CA . ALA A 1 111 ? 3.09 -3.764 -8.18 1 98.06 111 ALA A CA 1
ATOM 825 C C . ALA A 1 111 ? 4.027 -2.619 -8.555 1 98.06 111 ALA A C 1
ATOM 827 O O . ALA A 1 111 ? 4.094 -1.608 -7.852 1 98.06 111 ALA A O 1
ATOM 828 N N . ASP A 1 112 ? 4.68 -2.768 -9.641 1 97.38 112 ASP A N 1
ATOM 829 C CA . ASP A 1 112 ? 5.578 -1.716 -10.102 1 97.38 112 ASP A CA 1
ATOM 830 C C . ASP A 1 112 ? 4.809 -0.447 -10.453 1 97.38 112 ASP A C 1
ATOM 832 O O . ASP A 1 112 ? 5.258 0.663 -10.164 1 97.38 112 ASP A O 1
ATOM 836 N N . GLN A 1 113 ? 3.695 -0.623 -11.031 1 98.06 113 GLN A N 1
ATOM 837 C CA . GLN A 1 113 ? 2.859 0.52 -11.391 1 98.06 113 GLN A CA 1
ATOM 838 C C . GLN A 1 113 ? 2.387 1.263 -10.141 1 98.06 113 GLN A C 1
ATOM 840 O O . GLN A 1 113 ? 2.346 2.494 -10.125 1 98.06 113 GLN A O 1
ATOM 845 N N . VAL A 1 114 ? 2.025 0.526 -9.164 1 98.44 114 VAL A N 1
ATOM 846 C CA . VAL A 1 114 ? 1.568 1.115 -7.914 1 98.44 114 VAL A CA 1
ATOM 847 C C . VAL A 1 114 ? 2.695 1.931 -7.281 1 98.44 114 VAL A C 1
ATOM 849 O O . VAL A 1 114 ? 2.471 3.047 -6.805 1 98.44 114 VAL A O 1
ATOM 852 N N . LEU A 1 115 ? 3.881 1.418 -7.301 1 98.31 115 LEU A N 1
ATOM 853 C CA . LEU A 1 115 ? 5.035 2.141 -6.773 1 98.31 115 LEU A CA 1
ATOM 854 C C . LEU A 1 115 ? 5.238 3.455 -7.52 1 98.31 115 LEU A C 1
ATOM 856 O O . LEU A 1 115 ? 5.492 4.492 -6.902 1 98.31 115 LEU A O 1
ATOM 860 N N . ASP A 1 116 ? 5.062 3.373 -8.789 1 97.88 116 ASP A N 1
ATOM 861 C CA . ASP A 1 116 ? 5.207 4.574 -9.602 1 97.88 116 ASP A CA 1
ATOM 862 C C . ASP A 1 116 ? 4.168 5.625 -9.219 1 97.88 116 ASP A C 1
ATOM 864 O O . ASP A 1 116 ? 4.5 6.801 -9.055 1 97.88 116 ASP A O 1
ATOM 868 N N . THR A 1 117 ? 2.994 5.199 -9.039 1 98 117 THR A N 1
ATOM 869 C CA . THR A 1 117 ? 1.904 6.109 -8.703 1 98 117 THR A CA 1
ATOM 870 C C . THR A 1 117 ? 2.15 6.77 -7.344 1 98 117 THR A C 1
ATOM 872 O O . THR A 1 117 ? 1.808 7.934 -7.145 1 98 117 THR A O 1
ATOM 875 N N . LEU A 1 118 ? 2.785 6.039 -6.484 1 98 118 LEU A N 1
ATOM 876 C CA . LEU A 1 118 ? 3.057 6.547 -5.145 1 98 118 LEU A CA 1
ATOM 877 C C . LEU A 1 118 ? 4.402 7.266 -5.098 1 98 118 LEU A C 1
ATOM 879 O O . LEU A 1 118 ? 4.891 7.609 -4.02 1 98 118 LEU A O 1
ATOM 883 N N . GLU A 1 119 ? 5.035 7.352 -6.285 1 97.88 119 GLU A N 1
ATOM 884 C CA . GLU A 1 119 ? 6.297 8.07 -6.449 1 97.88 119 GLU A CA 1
ATOM 885 C C . GLU A 1 119 ? 7.414 7.418 -5.641 1 97.88 119 GLU A C 1
ATOM 887 O O . GLU A 1 119 ? 8.211 8.109 -5 1 97.88 119 GLU A O 1
ATOM 892 N N . ALA A 1 120 ? 7.402 6.211 -5.59 1 98.44 120 ALA A N 1
ATOM 893 C CA . ALA A 1 120 ? 8.453 5.422 -4.953 1 98.44 120 ALA A CA 1
ATOM 894 C C . ALA A 1 120 ? 9.266 4.656 -5.992 1 98.44 120 ALA A C 1
ATOM 896 O O . ALA A 1 120 ? 8.742 4.254 -7.035 1 98.44 120 ALA A O 1
ATOM 897 N N . GLN A 1 121 ? 10.531 4.43 -5.621 1 97.88 121 GLN A N 1
ATOM 898 C CA . GLN A 1 121 ? 11.43 3.791 -6.578 1 97.88 121 GLN A CA 1
ATOM 899 C C . GLN A 1 121 ? 12.211 2.656 -5.922 1 97.88 121 GLN A C 1
ATOM 901 O O . GLN A 1 121 ? 12.742 2.816 -4.824 1 97.88 121 GLN A O 1
ATOM 906 N N . ARG A 1 122 ? 12.297 1.579 -6.664 1 98.12 122 ARG A N 1
ATOM 907 C CA . ARG A 1 122 ? 13.086 0.461 -6.156 1 98.12 122 ARG A CA 1
ATOM 908 C C . ARG A 1 122 ? 14.578 0.775 -6.207 1 98.12 122 ARG A C 1
ATOM 910 O O . ARG A 1 122 ? 15.055 1.396 -7.156 1 98.12 122 ARG A O 1
ATOM 917 N N . ILE A 1 123 ? 15.258 0.397 -5.172 1 98.38 123 ILE A N 1
ATOM 918 C CA . ILE A 1 123 ? 16.719 0.338 -5.176 1 98.38 123 ILE A CA 1
ATOM 919 C C . ILE A 1 123 ? 17.172 -1.088 -5.473 1 98.38 123 ILE A C 1
ATOM 921 O O . ILE A 1 123 ? 17.125 -1.955 -4.598 1 98.38 123 ILE A O 1
ATOM 925 N N . ALA A 1 124 ? 17.594 -1.32 -6.691 1 97.44 124 ALA A N 1
ATOM 926 C CA . ALA A 1 124 ? 17.969 -2.658 -7.145 1 97.44 124 ALA A CA 1
ATOM 927 C C . ALA A 1 124 ? 19.219 -2.617 -8 1 97.44 124 ALA A C 1
ATOM 929 O O . ALA A 1 124 ? 19.156 -2.727 -9.227 1 97.44 124 ALA A O 1
ATOM 930 N N . PRO A 1 125 ? 20.328 -2.521 -7.367 1 98 125 PRO A N 1
ATOM 931 C CA . PRO A 1 125 ? 21.562 -2.459 -8.156 1 98 125 PRO A CA 1
ATOM 932 C C . PRO A 1 125 ? 21.812 -3.73 -8.961 1 98 125 PRO A C 1
ATOM 934 O O . PRO A 1 125 ? 21.484 -4.828 -8.508 1 98 125 PRO A O 1
ATOM 937 N N . ASN A 1 126 ? 22.422 -3.553 -10.086 1 96.81 126 ASN A N 1
ATOM 938 C CA . ASN A 1 126 ? 22.812 -4.672 -10.938 1 96.81 126 ASN A CA 1
ATOM 939 C C . ASN A 1 126 ? 24.141 -5.273 -10.5 1 96.81 126 ASN A C 1
ATOM 941 O O . ASN A 1 126 ? 24.891 -4.66 -9.727 1 96.81 126 ASN A O 1
ATOM 945 N N . ARG A 1 127 ? 24.297 -6.418 -11.055 1 96.19 127 ARG A N 1
ATOM 946 C CA . ARG A 1 127 ? 25.594 -7.031 -10.844 1 96.19 127 ARG A CA 1
ATOM 947 C C . ARG A 1 127 ? 26.719 -6.125 -11.336 1 96.19 127 ARG A C 1
ATOM 949 O O . ARG A 1 127 ? 26.609 -5.523 -12.406 1 96.19 127 ARG A O 1
ATOM 956 N N . LEU A 1 128 ? 27.719 -5.898 -10.453 1 96.5 128 LEU A N 1
ATOM 957 C CA . LEU A 1 128 ? 28.953 -5.172 -10.75 1 96.5 128 LEU A CA 1
ATOM 958 C C . LEU A 1 128 ? 28.766 -3.674 -10.531 1 96.5 128 LEU A C 1
ATOM 960 O O . LEU A 1 128 ? 29.719 -2.9 -10.656 1 96.5 128 LEU A O 1
ATOM 964 N N . ASP A 1 129 ? 27.594 -3.285 -10.18 1 97.44 129 ASP A N 1
ATOM 965 C CA . ASP A 1 129 ? 27.438 -1.902 -9.734 1 97.44 129 ASP A CA 1
ATOM 966 C C . ASP A 1 129 ? 28.281 -1.631 -8.484 1 97.44 129 ASP A C 1
ATOM 968 O O . ASP A 1 129 ? 28.547 -2.545 -7.703 1 97.44 129 ASP A O 1
ATOM 972 N N . MET A 1 130 ? 28.594 -0.38 -8.32 1 97.44 130 MET A N 1
ATOM 973 C CA . MET A 1 130 ? 29.359 -0.008 -7.129 1 97.44 130 MET A CA 1
ATOM 974 C C . MET A 1 130 ? 28.469 -0.028 -5.891 1 97.44 130 MET A C 1
ATOM 976 O O . MET A 1 130 ? 27.297 0.389 -5.949 1 97.44 130 MET A O 1
ATOM 980 N N . PHE A 1 131 ? 29.125 -0.488 -4.84 1 98.12 131 PHE A N 1
ATOM 981 C CA . PHE A 1 131 ? 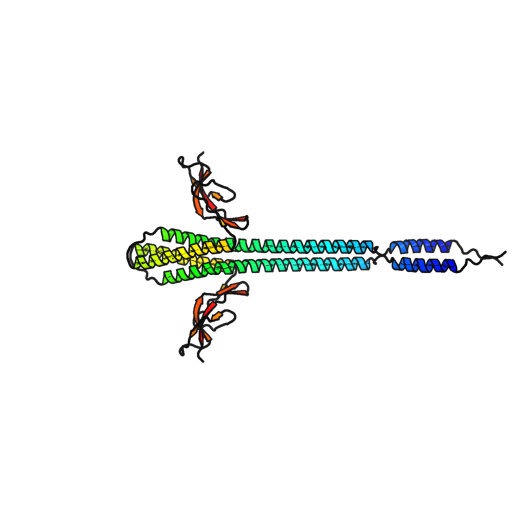28.422 -0.478 -3.564 1 98.12 131 PHE A CA 1
ATOM 982 C C . PHE A 1 131 ? 28.266 0.945 -3.039 1 98.12 131 PHE A C 1
ATOM 984 O O . PHE A 1 131 ? 29.219 1.722 -3.059 1 98.12 131 PHE A O 1
ATOM 991 N N . ASP A 1 132 ? 27.078 1.24 -2.695 1 98.06 132 ASP A N 1
ATOM 992 C CA . ASP A 1 132 ? 26.781 2.527 -2.076 1 98.06 132 ASP A CA 1
ATOM 993 C C . ASP A 1 132 ? 26.125 2.342 -0.708 1 98.06 132 ASP A C 1
ATOM 995 O O . ASP A 1 132 ? 24.953 1.969 -0.616 1 98.06 132 ASP A O 1
ATOM 999 N N . SER A 1 133 ? 26.797 2.676 0.339 1 97.19 133 SER A N 1
ATOM 1000 C CA . SER A 1 133 ? 26.344 2.412 1.701 1 97.19 133 SER A CA 1
ATOM 1001 C C . SER A 1 133 ? 25.094 3.221 2.037 1 97.19 133 SER A C 1
ATOM 1003 O O . SER A 1 133 ? 24.375 2.904 2.99 1 97.19 133 SER A O 1
ATOM 1005 N N . SER A 1 134 ? 24.828 4.242 1.32 1 97.62 134 SER A N 1
ATOM 1006 C CA . SER A 1 134 ? 23.625 5.047 1.557 1 97.62 134 SER A CA 1
ATOM 1007 C C . SER A 1 134 ? 22.391 4.379 0.976 1 97.62 134 SER A C 1
ATOM 1009 O O . SER A 1 134 ? 21.266 4.645 1.414 1 97.62 134 SER A O 1
ATOM 1011 N N . LEU A 1 135 ? 22.547 3.492 0.041 1 98.31 135 LEU A N 1
ATOM 1012 C CA . LEU A 1 135 ? 21.438 2.871 -0.673 1 98.31 135 LEU A CA 1
ATOM 1013 C C . LEU A 1 135 ? 21.406 1.365 -0.432 1 98.31 135 LEU A C 1
ATOM 1015 O O . LEU A 1 135 ? 20.391 0.713 -0.66 1 98.31 135 LEU A O 1
ATOM 1019 N N . HIS A 1 136 ? 22.578 0.896 -0.012 1 98.56 136 HIS A N 1
ATOM 1020 C CA . HIS A 1 136 ? 22.734 -0.551 0.071 1 98.56 136 HIS A CA 1
ATOM 1021 C C . HIS A 1 136 ? 23.156 -0.979 1.471 1 98.56 136 HIS A C 1
ATOM 1023 O O . HIS A 1 136 ? 23.797 -0.204 2.195 1 98.56 136 HIS A O 1
ATOM 1029 N N . ASN A 1 137 ? 22.766 -2.152 1.879 1 98.31 137 ASN A N 1
ATOM 1030 C CA . ASN A 1 137 ? 23.281 -2.863 3.049 1 98.31 137 ASN A CA 1
ATOM 1031 C C . ASN A 1 137 ? 23.953 -4.176 2.66 1 98.31 137 ASN A C 1
ATOM 1033 O O . ASN A 1 137 ? 23.312 -5.043 2.051 1 98.31 137 ASN A O 1
ATOM 1037 N N . ALA A 1 138 ? 25.141 -4.352 2.969 1 97.94 138 ALA A N 1
ATOM 1038 C CA . ALA A 1 138 ? 25.859 -5.574 2.629 1 97.94 138 ALA A CA 1
ATOM 1039 C C . ALA A 1 138 ? 25.562 -6.684 3.633 1 97.94 138 ALA A C 1
ATOM 1041 O O . ALA A 1 138 ? 26.078 -6.668 4.754 1 97.94 138 ALA A O 1
ATOM 1042 N N . VAL A 1 139 ? 24.844 -7.578 3.268 1 97.38 139 VAL A N 1
ATOM 1043 C CA . VAL A 1 139 ? 24.438 -8.656 4.164 1 97.38 139 VAL A CA 1
ATOM 1044 C C . VAL A 1 139 ? 25.516 -9.742 4.18 1 97.38 139 VAL A C 1
ATOM 1046 O O . VAL A 1 139 ? 25.641 -10.484 5.156 1 97.38 139 VAL A O 1
ATOM 1049 N N . ARG A 1 140 ? 26.172 -9.906 3.041 1 96.62 140 ARG A N 1
ATOM 1050 C CA . ARG A 1 140 ? 27.234 -10.906 2.883 1 96.62 140 ARG A CA 1
ATOM 1051 C C . ARG A 1 140 ? 28.375 -10.359 2.039 1 96.62 140 ARG A C 1
ATOM 1053 O O . ARG A 1 140 ? 28.156 -9.609 1.087 1 96.62 140 ARG A O 1
ATOM 1060 N N . VAL A 1 141 ? 29.562 -10.781 2.441 1 96.12 141 VAL A N 1
ATOM 1061 C CA . VAL A 1 141 ? 30.75 -10.383 1.697 1 96.12 141 VAL A CA 1
ATOM 1062 C C . VAL A 1 141 ? 31.453 -11.625 1.157 1 96.12 141 VAL A C 1
ATOM 1064 O O . VAL A 1 141 ? 31.656 -12.602 1.885 1 96.12 141 VAL A O 1
ATOM 1067 N N . ILE A 1 142 ? 31.656 -11.539 -0.114 1 95.56 142 ILE A N 1
ATOM 1068 C CA . ILE A 1 142 ? 32.406 -12.641 -0.708 1 95.56 142 ILE A CA 1
ATOM 1069 C C . ILE A 1 142 ? 33.75 -12.125 -1.238 1 95.56 142 ILE A C 1
ATOM 1071 O O . ILE A 1 142 ? 33.969 -10.914 -1.34 1 95.56 142 ILE A O 1
ATOM 1075 N N . GLU A 1 143 ? 34.625 -13.141 -1.412 1 94.31 143 GLU A N 1
ATOM 1076 C CA . GLU A 1 143 ? 35.938 -12.82 -1.968 1 94.31 143 GLU A CA 1
ATOM 1077 C C . GLU A 1 143 ? 36.156 -13.562 -3.285 1 94.31 143 GLU A C 1
ATOM 1079 O O . GLU A 1 143 ? 36.5 -14.75 -3.287 1 94.31 143 GLU A O 1
ATOM 1084 N N . ASP A 1 144 ? 35.875 -12.891 -4.332 1 91.88 144 ASP A N 1
ATOM 1085 C CA . ASP A 1 144 ? 36.094 -13.414 -5.68 1 91.88 144 ASP A CA 1
ATOM 1086 C C . ASP A 1 144 ? 37.094 -12.555 -6.449 1 91.88 144 ASP A C 1
ATOM 1088 O O . ASP A 1 144 ? 36.781 -11.422 -6.82 1 91.88 144 ASP A O 1
ATOM 1092 N N . SER A 1 145 ? 38.281 -13.094 -6.711 1 91.31 145 SER A N 1
ATOM 1093 C CA . SER A 1 145 ? 39.375 -12.359 -7.34 1 91.31 145 SER A CA 1
ATOM 1094 C C . SER A 1 145 ? 39.031 -11.984 -8.781 1 91.31 145 SER A C 1
ATOM 1096 O O . SER A 1 145 ? 39.656 -11.094 -9.359 1 91.31 145 SER A O 1
ATOM 1098 N N . SER A 1 146 ? 38 -12.609 -9.32 1 92.25 146 SER A N 1
ATOM 1099 C CA . SER A 1 146 ? 37.594 -12.359 -10.711 1 92.25 146 SER A CA 1
ATOM 1100 C C . SER A 1 146 ? 36.688 -11.148 -10.82 1 92.25 146 SER A C 1
ATOM 1102 O O . SER A 1 146 ? 36.406 -10.672 -11.922 1 92.25 146 SER A O 1
ATOM 1104 N N . LEU A 1 147 ? 36.281 -10.641 -9.703 1 91.38 147 LEU A N 1
ATOM 1105 C CA . LEU A 1 147 ? 35.344 -9.5 -9.695 1 91.38 147 LEU A CA 1
ATOM 1106 C C . LEU A 1 147 ? 36.031 -8.273 -9.07 1 91.38 147 LEU A C 1
ATOM 1108 O O . LEU A 1 147 ? 36.875 -8.406 -8.203 1 91.38 147 LEU A O 1
ATOM 1112 N N . PRO A 1 148 ? 35.625 -7.094 -9.617 1 93 148 PRO A N 1
ATOM 1113 C CA . PRO A 1 148 ? 36.156 -5.887 -8.977 1 93 148 PRO A CA 1
ATOM 1114 C C . PRO A 1 148 ? 35.75 -5.762 -7.512 1 93 148 PRO A C 1
ATOM 1116 O O . PRO A 1 148 ? 34.656 -6.195 -7.141 1 93 148 PRO A O 1
ATOM 1119 N N . SER A 1 149 ? 36.562 -5.129 -6.742 1 94.12 149 SER A N 1
ATOM 1120 C CA . SER A 1 149 ? 36.281 -4.91 -5.332 1 94.12 149 SER A CA 1
ATOM 1121 C C . SER A 1 149 ? 35.188 -3.863 -5.145 1 94.12 149 SER A C 1
ATOM 1123 O O . SER A 1 149 ? 35 -2.988 -5.996 1 94.12 149 SER A O 1
ATOM 1125 N N . ASN A 1 150 ? 34.406 -4.027 -4.098 1 96.19 150 ASN A N 1
ATOM 1126 C CA . ASN A 1 150 ? 33.406 -3.078 -3.68 1 96.19 150 ASN A CA 1
ATOM 1127 C C . ASN A 1 150 ? 32.25 -2.996 -4.695 1 96.19 150 ASN A C 1
ATOM 1129 O O . ASN A 1 150 ? 31.781 -1.904 -5.02 1 96.19 150 ASN A O 1
ATOM 1133 N N . THR A 1 151 ? 31.969 -4.137 -5.262 1 96.88 151 THR A N 1
ATOM 1134 C CA . THR A 1 151 ? 30.859 -4.184 -6.219 1 96.88 151 THR A CA 1
ATOM 1135 C C . THR A 1 151 ? 29.781 -5.148 -5.746 1 96.88 151 THR A C 1
ATOM 1137 O O . THR A 1 151 ? 30.047 -6.051 -4.949 1 96.88 151 THR A O 1
ATOM 1140 N N . VAL A 1 152 ? 28.625 -4.906 -6.242 1 97.94 152 VAL A N 1
ATOM 1141 C CA . VAL A 1 152 ? 27.484 -5.746 -5.898 1 97.94 152 VAL A CA 1
ATOM 1142 C C . VAL A 1 152 ? 27.531 -7.031 -6.727 1 97.94 152 VAL A C 1
ATOM 1144 O O . VAL A 1 152 ? 27.656 -6.984 -7.949 1 97.94 152 VAL A O 1
ATOM 1147 N N . CYS A 1 153 ? 27.438 -8.148 -6.031 1 97.31 153 CYS A N 1
ATOM 1148 C CA . CYS A 1 153 ? 27.422 -9.445 -6.707 1 97.31 153 CYS A CA 1
ATOM 1149 C C . CYS A 1 153 ? 26 -9.898 -6.984 1 97.31 153 CYS A C 1
ATOM 1151 O O . CYS A 1 153 ? 25.719 -10.523 -8.008 1 97.31 153 CYS A O 1
ATOM 1153 N N . GLU A 1 154 ? 25.172 -9.594 -6.027 1 96.69 154 GLU A N 1
ATOM 1154 C CA . GLU A 1 154 ? 23.766 -9.992 -6.125 1 96.69 154 GLU A CA 1
ATOM 1155 C C . GLU A 1 154 ? 22.891 -9.148 -5.211 1 96.69 154 GLU A C 1
ATOM 1157 O O . GLU A 1 154 ? 23.297 -8.797 -4.102 1 96.69 154 GLU A O 1
ATOM 1162 N N . THR A 1 155 ? 21.75 -8.852 -5.711 1 97.81 155 THR A N 1
ATOM 1163 C CA . THR A 1 155 ? 20.734 -8.227 -4.867 1 97.81 155 THR A CA 1
ATOM 1164 C C . THR A 1 155 ? 19.781 -9.273 -4.293 1 97.81 155 THR A C 1
ATOM 1166 O O . THR A 1 155 ? 19.047 -9.922 -5.035 1 97.81 155 THR A O 1
ATOM 1169 N N . LEU A 1 156 ? 19.703 -9.438 -3.008 1 96.62 156 LEU A N 1
ATOM 1170 C CA . LEU A 1 156 ? 18.859 -10.422 -2.354 1 96.62 156 LEU A CA 1
ATOM 1171 C C . LEU A 1 156 ? 17.453 -9.875 -2.125 1 96.62 156 LEU A C 1
ATOM 1173 O O . LEU A 1 156 ? 16.469 -10.609 -2.23 1 96.62 156 LEU A O 1
ATOM 1177 N N . GLN A 1 157 ? 17.422 -8.578 -1.817 1 97.38 157 GLN A N 1
ATOM 1178 C CA . GLN A 1 157 ? 16.172 -7.875 -1.564 1 97.38 157 GLN A CA 1
ATOM 1179 C C . GLN A 1 157 ? 16.266 -6.414 -1.998 1 97.38 157 GLN A C 1
ATOM 1181 O O . GLN A 1 157 ? 17.125 -5.672 -1.519 1 97.38 157 GLN A O 1
ATOM 1186 N N . PRO A 1 158 ? 15.43 -6.031 -2.91 1 98.12 158 PRO A N 1
ATOM 1187 C CA . PRO A 1 158 ? 15.461 -4.629 -3.328 1 98.12 158 PRO A CA 1
ATOM 1188 C C . PRO A 1 158 ? 15.078 -3.67 -2.205 1 98.12 158 PRO A C 1
ATOM 1190 O O . PRO A 1 158 ? 14.289 -4.031 -1.323 1 98.12 158 PRO A O 1
ATOM 1193 N N . GLY A 1 159 ? 15.648 -2.457 -2.25 1 98.62 159 GLY A N 1
ATOM 1194 C CA . GLY A 1 159 ? 15.25 -1.375 -1.364 1 98.62 159 GLY A CA 1
ATOM 1195 C C . GLY A 1 159 ? 14.195 -0.465 -1.971 1 98.62 159 GLY A C 1
ATOM 1196 O O . GLY A 1 159 ? 13.648 -0.764 -3.033 1 98.62 159 GLY A O 1
ATOM 1197 N N . LEU A 1 160 ? 13.922 0.586 -1.214 1 98.81 160 LEU A N 1
ATOM 1198 C CA . LEU A 1 160 ? 12.898 1.509 -1.686 1 98.81 160 LEU A CA 1
ATOM 1199 C C . LEU A 1 160 ? 13.242 2.945 -1.31 1 98.81 160 LEU A C 1
ATOM 1201 O O . LEU A 1 160 ? 13.68 3.209 -0.186 1 98.81 160 LEU A O 1
ATOM 1205 N N . LEU A 1 161 ? 13.047 3.762 -2.268 1 98.44 161 LEU A N 1
ATOM 1206 C CA . LEU A 1 161 ? 13.281 5.195 -2.135 1 98.44 161 LEU A CA 1
ATOM 1207 C C . LEU A 1 161 ? 12 5.98 -2.375 1 98.44 161 LEU A C 1
ATOM 1209 O O . LEU A 1 161 ? 11.25 5.688 -3.314 1 98.44 161 LEU A O 1
ATOM 1213 N N . HIS A 1 162 ? 11.734 6.934 -1.488 1 98.44 162 HIS A N 1
ATOM 1214 C CA . HIS A 1 162 ? 10.578 7.809 -1.658 1 98.44 162 HIS A CA 1
ATOM 1215 C C . HIS A 1 162 ? 10.953 9.266 -1.414 1 98.44 162 HIS A C 1
ATOM 1217 O O . HIS A 1 162 ? 11.398 9.625 -0.321 1 98.44 162 HIS A O 1
ATOM 1223 N N . LYS A 1 163 ? 10.812 10.031 -2.414 1 96.06 163 LYS A N 1
ATOM 1224 C CA . LYS A 1 163 ? 11.094 11.461 -2.35 1 96.06 163 LYS A CA 1
ATOM 1225 C C . LYS A 1 163 ? 12.438 11.727 -1.675 1 96.06 163 LYS A C 1
ATOM 1227 O O . LYS A 1 163 ? 12.523 12.555 -0.762 1 96.06 163 LYS A O 1
ATOM 1232 N N . GLY A 1 164 ? 13.336 10.961 -2.072 1 95.75 164 GLY A N 1
ATOM 1233 C CA . GLY A 1 164 ? 14.711 11.188 -1.642 1 95.75 164 GLY A CA 1
ATOM 1234 C C . GLY A 1 164 ? 15.039 10.5 -0.332 1 95.75 164 GLY A C 1
ATOM 1235 O O . GLY A 1 164 ? 16.188 10.516 0.108 1 95.75 164 GLY A O 1
ATOM 1236 N N . THR A 1 165 ? 14.102 9.914 0.313 1 97.12 165 THR A N 1
ATOM 1237 C CA . THR A 1 165 ? 14.32 9.211 1.573 1 97.12 165 THR A CA 1
ATOM 1238 C C . THR A 1 165 ? 14.359 7.703 1.355 1 97.12 165 THR A C 1
ATOM 1240 O O . THR A 1 165 ? 13.469 7.145 0.706 1 97.12 165 THR A O 1
ATOM 1243 N N . VAL A 1 166 ? 15.398 7.082 1.902 1 98.56 166 VAL A N 1
ATOM 1244 C CA . VAL A 1 166 ? 15.5 5.629 1.822 1 98.56 166 VAL A CA 1
ATOM 1245 C C . VAL A 1 166 ? 14.578 4.992 2.859 1 98.56 166 VAL A C 1
ATOM 1247 O O . VAL A 1 166 ? 14.766 5.176 4.062 1 98.56 166 VAL A O 1
ATOM 1250 N N . ILE A 1 167 ? 13.617 4.293 2.396 1 98.38 167 ILE A N 1
ATOM 1251 C CA . ILE A 1 167 ? 12.68 3.598 3.275 1 98.38 167 ILE A CA 1
ATOM 1252 C C . ILE A 1 167 ? 13.32 2.311 3.793 1 98.38 167 ILE A C 1
ATOM 1254 O O . ILE A 1 167 ? 13.172 1.966 4.969 1 98.38 167 ILE A O 1
ATOM 1258 N N . ARG A 1 168 ? 13.984 1.648 2.896 1 98.12 168 ARG A N 1
ATOM 1259 C CA . ARG A 1 168 ? 14.781 0.459 3.178 1 98.12 168 ARG A CA 1
ATOM 1260 C C . ARG A 1 168 ? 15.922 0.32 2.182 1 98.12 168 ARG A C 1
ATOM 1262 O O . ARG A 1 168 ? 15.727 0.447 0.973 1 98.12 168 ARG A O 1
ATOM 1269 N N . PRO A 1 169 ? 17.078 0.135 2.746 1 98.56 169 PRO A N 1
ATOM 1270 C CA . PRO A 1 169 ? 18.172 -0.108 1.793 1 98.56 169 PRO A CA 1
ATOM 1271 C C . PRO A 1 169 ? 18.062 -1.471 1.112 1 98.56 169 PRO A C 1
ATOM 1273 O O . PRO A 1 169 ? 17.406 -2.377 1.636 1 98.56 169 PRO A O 1
ATOM 1276 N N . ALA A 1 170 ? 18.672 -1.557 -0.073 1 98.69 170 ALA A N 1
ATOM 1277 C CA . ALA A 1 170 ? 18.75 -2.857 -0.731 1 98.69 170 ALA A CA 1
ATOM 1278 C C . ALA A 1 170 ? 19.703 -3.789 0.017 1 98.69 170 ALA A C 1
ATOM 1280 O O . ALA A 1 170 ? 20.766 -3.361 0.481 1 98.69 170 ALA A O 1
ATOM 1281 N N . GLN A 1 171 ? 19.297 -4.957 0.218 1 98.5 171 GLN A N 1
ATOM 1282 C CA . GLN A 1 171 ? 20.172 -5.977 0.785 1 98.5 171 GLN A CA 1
ATOM 1283 C C . GLN A 1 171 ? 20.984 -6.668 -0.303 1 98.5 171 GLN A C 1
ATOM 1285 O O . GLN A 1 171 ? 20.438 -7.34 -1.173 1 98.5 171 GLN A O 1
ATOM 1290 N N . VAL A 1 172 ? 22.312 -6.578 -0.15 1 98.5 172 VAL A N 1
ATOM 1291 C CA . VAL A 1 172 ? 23.125 -7.02 -1.284 1 98.5 172 VAL A CA 1
ATOM 1292 C C . VAL A 1 172 ? 24.297 -7.859 -0.789 1 98.5 172 VAL A C 1
ATOM 1294 O O . VAL A 1 172 ? 24.641 -7.812 0.393 1 98.5 172 VAL A O 1
ATOM 1297 N N . VAL A 1 173 ? 24.781 -8.656 -1.725 1 98 173 VAL A N 1
ATOM 1298 C CA . VAL A 1 173 ? 26.062 -9.344 -1.565 1 98 173 VAL A CA 1
ATOM 1299 C C . VAL A 1 173 ? 27.156 -8.578 -2.301 1 98 173 VAL A C 1
ATOM 1301 O O . VAL A 1 173 ? 27 -8.234 -3.475 1 98 173 VAL A O 1
ATOM 1304 N N . ILE A 1 174 ? 28.203 -8.359 -1.602 1 97.75 174 ILE A N 1
ATOM 1305 C CA . ILE A 1 174 ? 29.234 -7.57 -2.254 1 97.75 174 ILE A CA 1
ATOM 1306 C C . ILE A 1 174 ? 30.531 -8.375 -2.32 1 97.75 174 ILE A C 1
ATOM 1308 O O . ILE A 1 174 ? 30.719 -9.32 -1.555 1 97.75 174 ILE A O 1
ATOM 1312 N N . ASN A 1 175 ? 31.281 -8 -3.299 1 96.5 175 ASN A N 1
ATOM 1313 C CA . ASN A 1 175 ? 32.656 -8.516 -3.398 1 96.5 175 ASN A CA 1
ATOM 1314 C C . ASN A 1 175 ? 33.656 -7.555 -2.785 1 96.5 175 ASN A C 1
ATOM 1316 O O . ASN A 1 175 ? 33.656 -6.367 -3.107 1 96.5 175 ASN A O 1
ATOM 1320 N N . ASP A 1 176 ? 34.375 -8.039 -1.826 1 89.75 176 ASP A N 1
ATOM 1321 C CA . ASP A 1 176 ? 35.469 -7.219 -1.261 1 89.75 176 ASP A CA 1
ATOM 1322 C C . ASP A 1 176 ? 36.75 -8.008 -1.169 1 89.75 176 ASP A C 1
ATOM 1324 O O . ASP A 1 176 ? 36.875 -8.953 -0.384 1 89.75 176 ASP A O 1
ATOM 1328 N N . ILE A 1 177 ? 37.625 -7.691 -2.078 1 80.69 177 ILE A N 1
ATOM 1329 C CA . ILE A 1 177 ? 38.938 -8.359 -2.121 1 80.69 177 ILE A CA 1
ATOM 1330 C C . ILE A 1 177 ? 39.969 -7.508 -1.386 1 80.69 177 ILE A C 1
ATOM 1332 O O . ILE A 1 177 ? 40.031 -6.293 -1.575 1 80.69 177 ILE A O 1
ATOM 1336 N N . TYR A 1 178 ? 40.469 -7.898 -0.119 1 68.19 178 TYR A N 1
ATOM 1337 C CA . TYR A 1 178 ? 41.594 -7.266 0.535 1 68.19 178 TYR A CA 1
ATOM 1338 C C . TYR A 1 178 ? 42.844 -7.395 -0.317 1 68.19 178 TYR A C 1
ATOM 1340 O O . TYR A 1 178 ? 43 -8.375 -1.051 1 68.19 178 TYR A O 1
ATOM 1348 N N . MET B 1 1 ? -4.316 100.562 43.938 1 26.55 1 MET B N 1
ATOM 1349 C CA . MET B 1 1 ? -3.455 99.875 42.969 1 26.55 1 MET B CA 1
ATOM 1350 C C . MET B 1 1 ? -4 98.5 42.656 1 26.55 1 MET B C 1
ATOM 1352 O O . MET B 1 1 ? -4.316 97.75 43.594 1 26.55 1 MET B O 1
ATOM 1356 N N . ALA B 1 2 ? -4.488 98.25 41.312 1 33.84 2 ALA B N 1
ATOM 1357 C CA . ALA B 1 2 ? -5.426 97.312 40.688 1 33.84 2 ALA B CA 1
ATOM 1358 C C . ALA B 1 2 ? -4.859 95.938 40.625 1 33.84 2 ALA B C 1
ATOM 1360 O O . ALA B 1 2 ? -3.75 95.688 40.125 1 33.84 2 ALA B O 1
ATOM 1361 N N . LEU B 1 3 ? -5.078 95.062 41.594 1 34.53 3 LEU B N 1
ATOM 1362 C CA . LEU B 1 3 ? -4.91 93.625 41.5 1 34.53 3 LEU B CA 1
ATOM 1363 C C . LEU B 1 3 ? -5.473 93.125 40.188 1 34.53 3 LEU B C 1
ATOM 1365 O O . LEU B 1 3 ? -6.676 93.188 39.938 1 34.53 3 LEU B O 1
ATOM 1369 N N . SER B 1 4 ? -4.703 93.188 39.062 1 31.92 4 SER B N 1
ATOM 1370 C CA . SER B 1 4 ? -5.004 92.688 37.719 1 31.92 4 SER B CA 1
ATOM 1371 C C . SER B 1 4 ? -5.5 91.25 37.75 1 31.92 4 SER B C 1
ATOM 1373 O O . SER B 1 4 ? -4.852 90.375 38.312 1 31.92 4 SER B O 1
ATOM 1375 N N . ALA B 1 5 ? -6.852 91 37.625 1 40.16 5 ALA B N 1
ATOM 1376 C CA . ALA B 1 5 ? -7.66 89.812 37.406 1 40.16 5 ALA B CA 1
ATOM 1377 C C . ALA B 1 5 ? -7.039 88.938 36.344 1 40.16 5 ALA B C 1
ATOM 1379 O O . ALA B 1 5 ? -6.719 89.375 35.25 1 40.16 5 ALA B O 1
ATOM 1380 N N . LEU B 1 6 ? -6.152 87.938 36.781 1 38.09 6 LEU B N 1
ATOM 1381 C CA . LEU B 1 6 ? -5.742 86.875 35.938 1 38.09 6 LEU B CA 1
ATOM 1382 C C . LEU B 1 6 ? -6.898 86.375 35.062 1 38.09 6 LEU B C 1
ATOM 1384 O O . LEU B 1 6 ? -7.992 86.125 35.562 1 38.09 6 LEU B O 1
ATOM 1388 N N . SER B 1 7 ? -6.949 86.75 33.781 1 38.69 7 SER B N 1
ATOM 1389 C CA . SER B 1 7 ? -8 86.625 32.75 1 38.69 7 SER B CA 1
ATOM 1390 C C . SER B 1 7 ? -8.43 85.188 32.531 1 38.69 7 SER B C 1
ATOM 1392 O O . SER B 1 7 ? -7.629 84.25 32.688 1 38.69 7 SER B O 1
ATOM 1394 N N . PRO B 1 8 ? -9.734 84.812 32.406 1 47.84 8 PRO B N 1
ATOM 1395 C CA . PRO B 1 8 ? -10.445 83.562 32.125 1 47.84 8 PRO B CA 1
ATOM 1396 C C . PRO B 1 8 ? -9.844 82.812 30.938 1 47.84 8 PRO B C 1
ATOM 1398 O O . PRO B 1 8 ? -10.109 81.562 30.781 1 47.84 8 PRO B O 1
ATOM 1401 N N . SER B 1 9 ? -8.977 83.375 30.172 1 46.72 9 SER B N 1
ATOM 1402 C CA . SER B 1 9 ? -8.453 82.75 28.969 1 46.72 9 SER B CA 1
ATOM 1403 C C . SER B 1 9 ? -7.422 81.688 29.312 1 46.72 9 SER B C 1
ATOM 1405 O O . SER B 1 9 ? -7.168 80.812 28.516 1 46.72 9 SER B O 1
ATOM 1407 N N . SER B 1 10 ? -6.801 81.812 30.469 1 46.53 10 SER B N 1
ATOM 1408 C CA . SER B 1 10 ? -5.777 80.812 30.828 1 46.53 10 SER B CA 1
ATOM 1409 C C . SER B 1 10 ? -6.402 79.5 31.234 1 46.53 10 SER B C 1
ATOM 1411 O O . SER B 1 10 ? -5.816 78.438 31.016 1 46.53 10 SER B O 1
ATOM 1413 N N . MET B 1 11 ? -7.684 79.562 31.734 1 46.38 11 MET B N 1
ATOM 1414 C CA . MET B 1 11 ? -8.336 78.312 32.188 1 46.38 11 MET B CA 1
ATOM 1415 C C . MET B 1 11 ? -8.844 77.5 30.984 1 46.38 11 MET B C 1
ATOM 1417 O O . MET B 1 11 ? -8.977 76.312 31.062 1 46.38 11 MET B O 1
ATOM 1421 N N . ALA B 1 12 ? -9.109 78.188 29.844 1 53.06 12 ALA B N 1
ATOM 1422 C CA . ALA B 1 12 ? -9.625 77.5 28.656 1 53.06 12 ALA B CA 1
ATOM 1423 C C . ALA B 1 12 ? -8.539 76.688 27.984 1 53.06 12 ALA B C 1
ATOM 1425 O O . ALA B 1 12 ? -8.812 75.562 27.484 1 53.06 12 ALA B O 1
ATOM 1426 N N . GLY B 1 13 ? -7.34 77.062 28.141 1 47.72 13 GLY B N 1
ATOM 1427 C CA . GLY B 1 13 ? -6.238 76.375 27.547 1 47.72 13 GLY B CA 1
ATOM 1428 C C . GLY B 1 13 ? -5.922 75.062 28.266 1 47.72 13 GLY B C 1
ATOM 1429 O O . GLY B 1 13 ? -5.586 74.062 27.641 1 47.72 13 GLY B O 1
ATOM 1430 N N . THR B 1 14 ? -6.141 75.125 29.578 1 55.22 14 THR B N 1
ATOM 1431 C CA . THR B 1 14 ? -5.863 73.875 30.359 1 55.22 14 THR B CA 1
ATOM 1432 C C . THR B 1 14 ? -6.922 72.812 30.109 1 55.22 14 THR B C 1
ATOM 1434 O O . THR B 1 14 ? -6.605 71.625 30.047 1 55.22 14 THR B O 1
ATOM 1437 N N . SER B 1 15 ? -8.18 73.312 29.828 1 54.69 15 SER B N 1
ATOM 1438 C CA . SER B 1 15 ? -9.258 72.375 29.578 1 54.69 15 SER B CA 1
ATOM 1439 C C . SER B 1 15 ? -9.07 71.688 28.234 1 54.69 15 SER B C 1
ATOM 1441 O O . SER B 1 15 ? -9.273 70.5 28.109 1 54.69 15 SER B O 1
ATOM 1443 N N . VAL B 1 16 ? -8.719 72.438 27.234 1 51.25 16 VAL B N 1
ATOM 1444 C CA . VAL B 1 16 ? -8.492 71.812 25.922 1 51.25 16 VAL B CA 1
ATOM 1445 C C . VAL B 1 16 ? -7.27 70.938 25.938 1 51.25 16 VAL B C 1
ATOM 1447 O O . VAL B 1 16 ? -7.281 69.812 25.375 1 51.25 16 VAL B O 1
ATOM 1450 N N . LEU B 1 17 ? -6.215 71.312 26.656 1 50.88 17 LEU B N 1
ATOM 1451 C CA . LEU B 1 17 ? -5.027 70.5 26.781 1 50.88 17 LEU B CA 1
ATOM 1452 C C . LEU B 1 17 ? -5.344 69.25 27.578 1 50.88 17 LEU B C 1
ATOM 1454 O O . LEU B 1 17 ? -4.879 68.125 27.234 1 50.88 17 LEU B O 1
ATOM 1458 N N . MET B 1 18 ? -6.191 69.375 28.594 1 49.16 18 MET B N 1
ATOM 1459 C CA . MET B 1 18 ? -6.609 68.188 29.359 1 49.16 18 MET B CA 1
ATOM 1460 C C . MET B 1 18 ? -7.441 67.25 28.5 1 49.16 18 MET B C 1
ATOM 1462 O O . MET B 1 18 ? -7.285 66 28.594 1 49.16 18 MET B O 1
ATOM 1466 N N . ARG B 1 19 ? -8.32 67.812 27.641 1 51.06 19 ARG B N 1
ATOM 1467 C CA . ARG B 1 19 ? -9.125 67 26.75 1 51.06 19 ARG B CA 1
ATOM 1468 C C . ARG B 1 19 ? -8.25 66.312 25.703 1 51.06 19 ARG B C 1
ATOM 1470 O O . ARG B 1 19 ? -8.469 65.125 25.375 1 51.06 19 ARG B O 1
ATOM 1477 N N . LEU B 1 20 ? -7.305 67 25.141 1 49.06 20 LEU B N 1
ATOM 1478 C CA . LEU B 1 20 ? -6.375 66.438 24.172 1 49.06 20 LEU B CA 1
ATOM 1479 C C . LEU B 1 20 ? -5.469 65.375 24.828 1 49.06 20 LEU B C 1
ATOM 1481 O O . LEU B 1 20 ? -5.18 64.375 24.234 1 49.06 20 LEU B O 1
ATOM 1485 N N . MET B 1 21 ? -5.043 65.75 26 1 47.25 21 MET B N 1
ATOM 1486 C CA . MET B 1 21 ? -4.23 64.812 26.766 1 47.25 21 MET B CA 1
ATOM 1487 C C . MET B 1 21 ? -5.043 63.594 27.141 1 47.25 21 MET B C 1
ATOM 1489 O O . MET B 1 21 ? -4.52 62.469 27.141 1 47.25 21 MET B O 1
ATOM 1493 N N . ARG B 1 22 ? -6.289 63.781 27.469 1 47.34 22 ARG B N 1
ATOM 1494 C CA . ARG B 1 22 ? -7.184 62.656 27.719 1 47.34 22 ARG B CA 1
ATOM 1495 C C . ARG B 1 22 ? -7.391 61.812 26.469 1 47.34 22 ARG B C 1
ATOM 1497 O O . ARG B 1 22 ? -7.613 60.594 26.547 1 47.34 22 ARG B O 1
ATOM 1504 N N . GLY B 1 23 ? -7.496 62.438 25.312 1 45.34 23 GLY B N 1
ATOM 1505 C CA . GLY B 1 23 ? -7.602 61.688 24.047 1 45.34 23 GLY B CA 1
ATOM 1506 C C . GLY B 1 23 ? -6.367 60.875 23.734 1 45.34 23 GLY B C 1
ATOM 1507 O O . GLY B 1 23 ? -6.406 60 22.875 1 45.34 23 GLY B O 1
ATOM 1508 N N . LEU B 1 24 ? -5.246 61.438 23.828 1 44.97 24 LEU B N 1
ATOM 1509 C CA . LEU B 1 24 ? -3.996 60.719 23.688 1 44.97 24 LEU B CA 1
ATOM 1510 C C . LEU B 1 24 ? -3.865 59.656 24.781 1 44.97 24 LEU B C 1
ATOM 1512 O O . LEU B 1 24 ? -3.117 59.844 25.75 1 44.97 24 LEU B O 1
ATOM 1516 N N . VAL B 1 25 ? -4.953 59.281 25.438 1 43.47 25 VAL B N 1
ATOM 1517 C CA . VAL B 1 25 ? -5.133 58.25 26.484 1 43.47 25 VAL B CA 1
ATOM 1518 C C . VAL B 1 25 ? -4.406 56.969 26.094 1 43.47 25 VAL B C 1
ATOM 1520 O O . VAL B 1 25 ? -4.578 56.469 24.984 1 43.47 25 VAL B O 1
ATOM 1523 N N . LYS B 1 26 ? -3.203 56.688 26.578 1 48.06 26 LYS B N 1
ATOM 1524 C CA . LYS B 1 26 ? -2.445 55.469 26.688 1 48.06 26 LYS B CA 1
ATOM 1525 C C . LYS B 1 26 ? -3.369 54.25 26.625 1 48.06 26 LYS B C 1
ATOM 1527 O O . LYS B 1 26 ? -4.371 54.188 27.344 1 48.06 26 LYS B O 1
ATOM 1532 N N . PRO B 1 27 ? -3.494 53.562 25.438 1 50.19 27 PRO B N 1
ATOM 1533 C CA . PRO B 1 27 ? -4.34 52.375 25.594 1 50.19 27 PRO B CA 1
ATOM 1534 C C . PRO B 1 27 ? -4.199 51.75 26.984 1 50.19 27 PRO B C 1
ATOM 1536 O O . PRO B 1 27 ? -3.086 51.625 27.5 1 50.19 27 PRO B O 1
ATOM 1539 N N . SER B 1 28 ? -5.102 51.938 27.906 1 54.31 28 SER B N 1
ATOM 1540 C CA . SER B 1 28 ? -5.176 51.469 29.281 1 54.31 28 SER B CA 1
ATOM 1541 C C . SER B 1 28 ? -4.648 50.031 29.422 1 54.31 28 SER B C 1
ATOM 1543 O O . SER B 1 28 ? -4.648 49.281 28.453 1 54.31 28 SER B O 1
ATOM 1545 N N . SER B 1 29 ? -3.502 49.844 30.375 1 60.81 29 SER B N 1
ATOM 1546 C CA . SER B 1 29 ? -3.043 48.531 30.812 1 60.81 29 SER B CA 1
ATOM 1547 C C . SER B 1 29 ? -4.102 47.469 30.562 1 60.81 29 SER B C 1
ATOM 1549 O O . SER B 1 29 ? -3.771 46.344 30.172 1 60.81 29 SER B O 1
ATOM 1551 N N . SER B 1 30 ? -5.27 47.938 30.531 1 65.56 30 SER B N 1
ATOM 1552 C CA . SER B 1 30 ? -6.387 47 30.359 1 65.56 30 SER B CA 1
ATOM 1553 C C . SER B 1 30 ? -6.527 46.594 28.891 1 65.56 30 SER B C 1
ATOM 1555 O O . SER B 1 30 ? -6.816 45.438 28.594 1 65.56 30 SER B O 1
ATOM 1557 N N . THR B 1 31 ? -6.207 47.562 28 1 67.75 31 THR B N 1
ATOM 1558 C CA . THR B 1 31 ? -6.352 47.281 26.578 1 67.75 31 THR B CA 1
ATOM 1559 C C . THR B 1 31 ? -5.238 46.344 26.109 1 67.75 31 THR B C 1
ATOM 1561 O O . THR B 1 31 ? -5.48 45.406 25.328 1 67.75 31 THR B O 1
ATOM 1564 N N . ILE B 1 32 ? -4.082 46.594 26.719 1 65.81 32 ILE B N 1
ATOM 1565 C CA . ILE B 1 32 ? -2.951 45.75 26.359 1 65.81 32 ILE B CA 1
ATOM 1566 C C . ILE B 1 32 ? -3.174 44.312 26.891 1 65.81 32 ILE B C 1
ATOM 1568 O O . ILE B 1 32 ? -2.912 43.344 26.203 1 65.81 32 ILE B O 1
ATOM 1572 N N . GLU B 1 33 ? -3.629 44.312 28.125 1 67.94 33 GLU B N 1
ATOM 1573 C CA . GLU B 1 33 ? -3.918 43.031 28.734 1 67.94 33 GLU B CA 1
ATOM 1574 C C . GLU B 1 33 ? -4.98 42.281 27.938 1 67.94 33 GLU B C 1
ATOM 1576 O O . GLU B 1 33 ? -4.863 41.062 27.734 1 67.94 33 GLU B O 1
ATOM 1581 N N . GLN B 1 34 ? -5.996 43 27.531 1 73.62 34 GLN B N 1
ATOM 1582 C CA . GLN B 1 34 ? -7.066 42.406 26.734 1 73.62 34 GLN B CA 1
ATOM 1583 C C . GLN B 1 34 ? -6.551 41.938 25.375 1 73.62 34 GLN B C 1
ATOM 1585 O O . GLN B 1 34 ? -6.91 40.844 24.906 1 73.62 34 GLN B O 1
ATOM 1590 N N . GLN B 1 35 ? -5.695 42.656 24.812 1 69.81 35 GLN B N 1
ATOM 1591 C CA . GLN B 1 35 ? -5.129 42.312 23.516 1 69.81 35 GLN B CA 1
ATOM 1592 C C . GLN B 1 35 ? -4.223 41.094 23.625 1 69.81 35 GLN B C 1
ATOM 1594 O O . GLN B 1 35 ? -4.234 40.219 22.766 1 69.81 35 GLN B O 1
ATOM 1599 N N . LEU B 1 36 ? -3.473 41.031 24.75 1 67.75 36 LEU B N 1
ATOM 1600 C CA . LEU B 1 36 ? -2.59 39.906 24.984 1 67.75 36 LEU B CA 1
ATOM 1601 C C . LEU B 1 36 ? -3.396 38.625 25.188 1 67.75 36 LEU B C 1
ATOM 1603 O O . LEU B 1 36 ? -3.021 37.562 24.672 1 67.75 36 LEU B O 1
ATOM 1607 N N . LYS B 1 37 ? -4.434 38.781 25.953 1 72.31 37 LYS B N 1
ATOM 1608 C CA . LYS B 1 37 ? -5.305 37.656 26.172 1 72.31 37 LYS B CA 1
ATOM 1609 C C . LYS B 1 37 ? -5.898 37.125 24.859 1 72.31 37 LYS B C 1
ATOM 1611 O O . LYS B 1 37 ? -5.961 35.938 24.625 1 72.31 37 LYS B O 1
ATOM 1616 N N . LEU B 1 38 ? -6.266 38.062 23.953 1 72.94 38 LEU B N 1
ATOM 1617 C CA . LEU B 1 38 ? -6.824 37.688 22.656 1 72.94 38 LEU B CA 1
ATOM 1618 C C . LEU B 1 38 ? -5.773 37.031 21.781 1 72.94 38 LEU B C 1
ATOM 1620 O O . LEU B 1 38 ? -6.062 36.031 21.109 1 72.94 38 LEU B O 1
ATOM 1624 N N . LEU B 1 39 ? -4.566 37.469 21.938 1 71 39 LEU B N 1
ATOM 1625 C CA . LEU B 1 39 ? -3.477 36.906 21.141 1 71 39 LEU B CA 1
ATOM 1626 C C . LEU B 1 39 ? -3.15 35.5 21.594 1 71 39 LEU B C 1
ATOM 1628 O O . LEU B 1 39 ? -2.896 34.625 20.766 1 71 39 LEU B O 1
ATOM 1632 N N . LEU B 1 40 ? -3.184 35.344 22.875 1 72.94 40 LEU B N 1
ATOM 1633 C CA . LEU B 1 40 ? -2.891 34 23.422 1 72.94 40 LEU B CA 1
ATOM 1634 C C . LEU B 1 40 ? -3.982 33 23.062 1 72.94 40 LEU B C 1
ATOM 1636 O O . LEU B 1 40 ? -3.691 31.859 22.75 1 72.94 40 LEU B O 1
ATOM 1640 N N . ALA B 1 41 ? -5.18 33.469 23.094 1 78.12 41 ALA B N 1
ATOM 1641 C CA . ALA B 1 41 ? -6.301 32.625 22.688 1 78.12 41 ALA B CA 1
ATOM 1642 C C . ALA B 1 41 ? -6.195 32.219 21.203 1 78.12 41 ALA B C 1
ATOM 1644 O O . ALA B 1 41 ? -6.461 31.094 20.828 1 78.12 41 ALA B O 1
ATOM 1645 N N . GLU B 1 42 ? -5.762 33.094 20.422 1 76.12 42 GLU B N 1
ATOM 1646 C CA . GLU B 1 42 ? -5.609 32.875 18.984 1 76.12 42 GLU B CA 1
ATOM 1647 C C . GLU B 1 42 ? -4.477 31.891 18.719 1 76.12 42 GLU B C 1
ATOM 1649 O O . GLU B 1 42 ? -4.594 31.031 17.844 1 76.12 42 GLU B O 1
ATOM 1654 N N . ARG B 1 43 ? -3.449 32.062 19.531 1 76.38 43 ARG B N 1
ATOM 1655 C CA . ARG B 1 43 ? -2.322 31.156 19.375 1 76.38 43 ARG B CA 1
ATOM 1656 C C . ARG B 1 43 ? -2.717 29.734 19.766 1 76.38 43 ARG B C 1
ATOM 1658 O O . ARG B 1 43 ? -2.332 28.781 19.094 1 76.38 43 ARG B O 1
ATOM 1665 N N . GLN B 1 44 ? -3.414 29.609 20.828 1 81.38 44 GLN B N 1
ATOM 1666 C CA . GLN B 1 44 ? -3.871 28.297 21.25 1 81.38 44 GLN B CA 1
ATOM 1667 C C . GLN B 1 44 ? -4.805 27.672 20.219 1 81.38 44 GLN B C 1
ATOM 1669 O O . GLN B 1 44 ? -4.684 26.5 19.891 1 81.38 44 GLN B O 1
ATOM 1674 N N . SER B 1 45 ? -5.672 28.469 19.703 1 83 45 SER B N 1
ATOM 1675 C CA . SER B 1 45 ? -6.574 28.016 18.656 1 83 45 SER B CA 1
ATOM 1676 C C . SER B 1 45 ? -5.801 27.609 17.406 1 83 45 SER B C 1
ATOM 1678 O O . SER B 1 45 ? -6.109 26.594 16.781 1 83 45 SER B O 1
ATOM 1680 N N . ALA B 1 46 ? -4.789 28.281 17.109 1 83.31 46 ALA B N 1
ATOM 1681 C CA . ALA B 1 46 ? -3.969 27.984 15.945 1 83.31 46 ALA B CA 1
ATOM 1682 C C . ALA B 1 46 ? -3.219 26.672 16.125 1 83.31 46 ALA B C 1
ATOM 1684 O O . ALA B 1 46 ? -3.092 25.891 15.172 1 83.31 46 ALA B O 1
ATOM 1685 N N . ALA B 1 47 ? -2.762 26.453 17.312 1 84.44 47 ALA B N 1
ATOM 1686 C CA . ALA B 1 47 ? -2.051 25.219 17.609 1 84.44 47 ALA B CA 1
ATOM 1687 C C . ALA B 1 47 ? -2.975 24 17.469 1 84.44 47 ALA B C 1
ATOM 1689 O O . ALA B 1 47 ? -2.586 22.984 16.906 1 84.44 47 ALA B O 1
ATOM 1690 N N . GLU B 1 48 ? -4.109 24.141 18 1 89.5 48 GLU B N 1
ATOM 1691 C CA . GLU B 1 48 ? -5.094 23.062 17.891 1 89.5 48 GLU B CA 1
ATOM 1692 C C . GLU B 1 48 ? -5.492 22.828 16.438 1 89.5 48 GLU B C 1
ATOM 1694 O O . GLU B 1 48 ? -5.582 21.672 16 1 89.5 48 GLU B O 1
ATOM 1699 N N . ALA B 1 49 ? -5.727 23.875 15.734 1 88.44 49 ALA B N 1
ATOM 1700 C CA . ALA B 1 49 ? -6.066 23.781 14.312 1 88.44 49 ALA B CA 1
ATOM 1701 C C . ALA B 1 49 ? -4.945 23.109 13.531 1 88.44 49 ALA B C 1
ATOM 1703 O O . ALA B 1 49 ? -5.207 22.297 12.625 1 88.44 49 ALA B O 1
ATOM 1704 N N . GLN B 1 50 ? -3.74 23.391 13.875 1 90.81 50 GLN B N 1
ATOM 1705 C CA . GLN B 1 50 ? -2.592 22.781 13.227 1 90.81 50 GLN B CA 1
ATOM 1706 C C . GLN B 1 50 ? -2.551 21.266 13.492 1 90.81 50 GLN B C 1
ATOM 1708 O O . GLN B 1 50 ? -2.324 20.484 12.578 1 90.81 50 GLN B O 1
ATOM 1713 N N . ALA B 1 51 ? -2.736 20.891 14.688 1 93.88 51 ALA B N 1
ATOM 1714 C CA . ALA B 1 51 ? -2.729 19.484 15.062 1 93.88 51 ALA B CA 1
ATOM 1715 C C . ALA B 1 51 ? -3.805 18.703 14.305 1 93.88 51 ALA B C 1
ATOM 1717 O O . ALA B 1 51 ? -3.557 17.609 13.812 1 93.88 51 ALA B O 1
ATOM 1718 N N . ASP B 1 52 ? -4.918 19.328 14.234 1 95.12 52 ASP B N 1
ATOM 1719 C CA . ASP B 1 52 ? -6.023 18.703 13.516 1 95.12 52 ASP B CA 1
ATOM 1720 C C . ASP B 1 52 ? -5.695 18.531 12.031 1 95.12 52 ASP B C 1
ATOM 1722 O O . ASP B 1 52 ? -5.969 17.484 11.438 1 95.12 52 ASP B O 1
ATOM 1726 N N . ALA B 1 53 ? -5.168 19.531 11.484 1 95.06 53 ALA B N 1
ATOM 1727 C CA . ALA B 1 53 ? -4.801 19.5 10.07 1 95.06 53 ALA B CA 1
ATOM 1728 C C . ALA B 1 53 ? -3.77 18.422 9.797 1 95.06 53 ALA B C 1
ATOM 1730 O O . ALA B 1 53 ? -3.85 17.719 8.781 1 95.06 53 ALA B O 1
ATOM 1731 N N . VAL B 1 54 ? -2.869 18.281 10.695 1 96.5 54 VAL B N 1
ATOM 1732 C CA . VAL B 1 54 ? -1.83 17.266 10.57 1 96.5 54 VAL B CA 1
ATOM 1733 C C . VAL B 1 54 ? -2.455 15.875 10.648 1 96.5 54 VAL B C 1
ATOM 1735 O O . VAL B 1 54 ? -2.141 14.992 9.844 1 96.5 54 VAL B O 1
ATOM 1738 N N . ALA B 1 55 ? -3.293 15.688 11.523 1 97.06 55 ALA B N 1
ATOM 1739 C CA . ALA B 1 55 ? -3.963 14.398 11.688 1 97.06 55 ALA B CA 1
ATOM 1740 C C . ALA B 1 55 ? -4.77 14.047 10.438 1 97.06 55 ALA B C 1
ATOM 1742 O O . ALA B 1 55 ? -4.723 12.906 9.969 1 97.06 55 ALA B O 1
ATOM 1743 N N . GLU B 1 56 ? -5.457 14.984 9.977 1 96.69 56 GLU B N 1
ATOM 1744 C CA . GLU B 1 56 ? -6.258 14.781 8.773 1 96.69 56 GLU B CA 1
ATOM 1745 C C . GLU B 1 56 ? -5.375 14.445 7.574 1 96.69 56 GLU B C 1
ATOM 1747 O O . GLU B 1 56 ? -5.715 13.57 6.773 1 96.69 56 GLU B O 1
ATOM 1752 N N . ALA B 1 57 ? -4.309 15.086 7.453 1 97.19 57 ALA B N 1
ATOM 1753 C CA . ALA B 1 57 ? -3.373 14.844 6.355 1 97.19 57 ALA B CA 1
ATOM 1754 C C . ALA B 1 57 ? -2.838 13.414 6.398 1 97.19 57 ALA B C 1
ATOM 1756 O O . ALA B 1 57 ? -2.701 12.766 5.359 1 97.19 57 ALA B O 1
ATOM 1757 N N . ARG B 1 58 ? -2.568 12.945 7.57 1 97.69 58 ARG B N 1
ATOM 1758 C CA . ARG B 1 58 ? -2.074 11.578 7.742 1 97.69 58 ARG B CA 1
ATOM 1759 C C . ARG B 1 58 ? -3.111 10.562 7.285 1 97.69 58 ARG B C 1
ATOM 1761 O O . ARG B 1 58 ? -2.779 9.602 6.586 1 97.69 58 ARG B O 1
ATOM 1768 N N . ILE B 1 59 ? -4.258 10.812 7.66 1 97.69 59 ILE B N 1
ATOM 1769 C CA . ILE B 1 59 ? -5.348 9.914 7.301 1 97.69 59 ILE B CA 1
ATOM 1770 C C . ILE B 1 59 ? -5.547 9.922 5.789 1 97.69 59 ILE B C 1
ATOM 1772 O O . ILE B 1 59 ? -5.637 8.859 5.164 1 97.69 59 ILE B O 1
ATOM 1776 N N . GLU B 1 60 ? -5.59 11.062 5.242 1 97.5 60 GLU B N 1
ATOM 1777 C CA . GLU B 1 60 ? -5.797 11.195 3.805 1 97.5 60 GLU B CA 1
ATOM 1778 C C . GLU B 1 60 ? -4.68 10.508 3.021 1 97.5 60 GLU B C 1
ATOM 1780 O O . GLU B 1 60 ? -4.938 9.836 2.02 1 97.5 60 GLU B O 1
ATOM 1785 N N . ALA B 1 61 ? -3.461 10.711 3.449 1 98.19 61 ALA B N 1
ATOM 1786 C CA . ALA B 1 61 ? -2.324 10.086 2.775 1 98.19 61 ALA B CA 1
ATOM 1787 C C . ALA B 1 61 ? -2.4 8.562 2.855 1 98.19 61 ALA B C 1
ATOM 1789 O O . ALA B 1 61 ? -2.139 7.871 1.869 1 98.19 61 ALA B O 1
ATOM 1790 N N . THR B 1 62 ? -2.746 8.07 3.982 1 98.56 62 THR B N 1
ATOM 1791 C CA . THR B 1 62 ? -2.9 6.633 4.156 1 98.56 62 THR B CA 1
ATOM 1792 C C . THR B 1 62 ? -3.994 6.094 3.24 1 98.56 62 THR B C 1
ATOM 1794 O O . THR B 1 62 ? -3.807 5.066 2.58 1 98.56 62 THR B O 1
ATOM 1797 N N . GLN B 1 63 ? -5.039 6.816 3.193 1 98.5 63 GLN B N 1
ATOM 1798 C CA . GLN B 1 63 ? -6.16 6.375 2.369 1 98.5 63 GLN B CA 1
ATOM 1799 C C . GLN B 1 63 ? -5.805 6.422 0.887 1 98.5 63 GLN B C 1
ATOM 1801 O O . GLN B 1 63 ? -6.227 5.559 0.114 1 98.5 63 GLN B O 1
ATOM 1806 N N . ARG B 1 64 ? -5.078 7.379 0.509 1 98 64 ARG B N 1
ATOM 1807 C CA . ARG B 1 64 ? -4.578 7.422 -0.862 1 98 64 ARG B CA 1
ATOM 1808 C C . ARG B 1 64 ? -3.725 6.199 -1.174 1 98 64 ARG B C 1
ATOM 1810 O O . ARG B 1 64 ? -3.871 5.586 -2.232 1 98 64 ARG B O 1
ATOM 1817 N N . CYS B 1 65 ? -2.852 5.812 -0.288 1 98.62 65 CYS B N 1
ATOM 1818 C CA . CYS B 1 65 ? -2.014 4.629 -0.456 1 98.62 65 CYS B CA 1
ATOM 1819 C C . CYS B 1 65 ? -2.861 3.365 -0.538 1 98.62 65 CYS B C 1
ATOM 1821 O O . CYS B 1 65 ? -2.609 2.496 -1.374 1 98.62 65 CYS B O 1
ATOM 1823 N N . LEU B 1 66 ? -3.826 3.338 0.316 1 98.62 66 LEU B N 1
ATOM 1824 C CA . LEU B 1 66 ? -4.695 2.168 0.36 1 98.62 66 LEU B CA 1
ATOM 1825 C C . LEU B 1 66 ? -5.445 1.998 -0.956 1 98.62 66 LEU B C 1
ATOM 1827 O O . LEU B 1 66 ? -5.66 0.874 -1.415 1 98.62 66 LEU B O 1
ATOM 1831 N N . ARG B 1 67 ? -5.836 3.059 -1.547 1 98.31 67 ARG B N 1
ATOM 1832 C CA . ARG B 1 67 ? -6.512 2.992 -2.84 1 98.31 67 ARG B CA 1
ATOM 1833 C C . ARG B 1 67 ? -5.613 2.354 -3.893 1 98.31 67 ARG B C 1
ATOM 1835 O O . ARG B 1 67 ? -6.07 1.529 -4.688 1 98.31 67 ARG B O 1
ATOM 1842 N N . GLU B 1 68 ? -4.387 2.742 -3.875 1 98.19 68 GLU B N 1
ATOM 1843 C CA . GLU B 1 68 ? -3.441 2.146 -4.816 1 98.19 68 GLU B CA 1
ATOM 1844 C C . GLU B 1 68 ? -3.145 0.694 -4.453 1 98.19 68 GLU B C 1
ATOM 1846 O O . GLU B 1 68 ? -3.041 -0.161 -5.336 1 98.19 68 GLU B O 1
ATOM 1851 N N . LEU B 1 69 ? -3.057 0.432 -3.176 1 98.06 69 LEU B N 1
ATOM 1852 C CA . LEU B 1 69 ? -2.771 -0.911 -2.682 1 98.06 69 LEU B CA 1
ATOM 1853 C C . LEU B 1 69 ? -3.877 -1.883 -3.078 1 98.06 69 LEU B C 1
ATOM 1855 O O . LEU B 1 69 ? -3.615 -3.062 -3.322 1 98.06 69 LEU B O 1
ATOM 1859 N N . LEU B 1 70 ? -5.055 -1.366 -3.232 1 98.25 70 LEU B N 1
ATOM 1860 C CA . LEU B 1 70 ? -6.199 -2.201 -3.59 1 98.25 70 LEU B CA 1
ATOM 1861 C C . LEU B 1 70 ? -5.957 -2.914 -4.914 1 98.25 70 LEU B C 1
ATOM 1863 O O . LEU B 1 70 ? -6.387 -4.055 -5.098 1 98.25 70 LEU B O 1
ATOM 1867 N N . LYS B 1 71 ? -5.289 -2.277 -5.777 1 97.94 71 LYS B N 1
ATOM 1868 C CA . LYS B 1 71 ? -4.996 -2.885 -7.074 1 97.94 71 LYS B CA 1
ATOM 1869 C C . LYS B 1 71 ? -4.18 -4.164 -6.91 1 97.94 71 LYS B C 1
ATOM 1871 O O . LYS B 1 71 ? -4.473 -5.18 -7.543 1 97.94 71 LYS B O 1
ATOM 1876 N N . ILE B 1 72 ? -3.268 -4.117 -6.059 1 97.94 72 ILE B N 1
ATOM 1877 C CA . ILE B 1 72 ? -2.432 -5.285 -5.809 1 97.94 72 ILE B CA 1
ATOM 1878 C C . ILE B 1 72 ? -3.232 -6.344 -5.051 1 97.94 72 ILE B C 1
ATOM 1880 O O . ILE B 1 72 ? -3.146 -7.531 -5.359 1 97.94 72 ILE B O 1
ATOM 1884 N N . LEU B 1 73 ? -3.973 -5.875 -4.086 1 97.88 73 LEU B N 1
ATOM 1885 C CA . LEU B 1 73 ? -4.773 -6.793 -3.283 1 97.88 73 LEU B CA 1
ATOM 1886 C C . LEU B 1 73 ? -5.746 -7.574 -4.16 1 97.88 73 LEU B C 1
ATOM 1888 O O . LEU B 1 73 ? -5.891 -8.789 -4.004 1 97.88 73 LEU B O 1
ATOM 1892 N N . ASP B 1 74 ? -6.336 -6.898 -5.055 1 97.94 74 ASP B N 1
ATOM 1893 C CA . ASP B 1 74 ? -7.266 -7.547 -5.977 1 97.94 74 ASP B CA 1
ATOM 1894 C C . ASP B 1 74 ? -6.555 -8.594 -6.828 1 97.94 74 ASP B C 1
ATOM 1896 O O . ASP B 1 74 ? -7.086 -9.688 -7.047 1 97.94 74 ASP B O 1
ATOM 1900 N N . ALA B 1 75 ? -5.434 -8.242 -7.297 1 97.88 75 ALA B N 1
ATOM 1901 C CA . ALA B 1 75 ? -4.656 -9.172 -8.109 1 97.88 75 ALA B CA 1
ATOM 1902 C C . ALA B 1 75 ? -4.27 -10.406 -7.312 1 97.88 75 ALA B C 1
ATOM 1904 O O . ALA B 1 75 ? -4.355 -11.531 -7.812 1 97.88 75 ALA B O 1
ATOM 1905 N N . VAL B 1 76 ? -3.861 -10.219 -6.098 1 97.75 76 VAL B N 1
ATOM 1906 C CA . VAL B 1 76 ? -3.467 -11.32 -5.227 1 97.75 76 VAL B CA 1
ATOM 1907 C C . VAL B 1 76 ? -4.68 -12.195 -4.918 1 97.75 76 VAL B C 1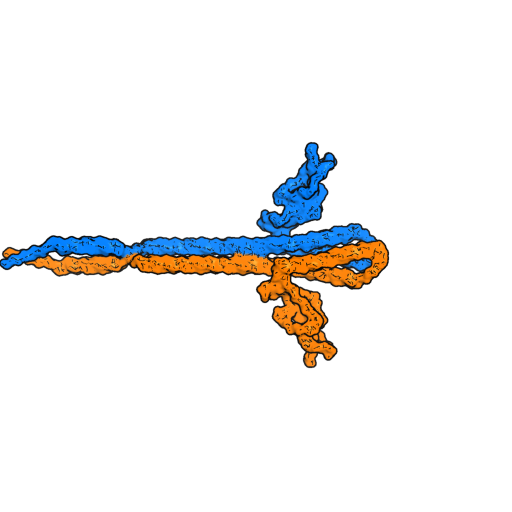
ATOM 1909 O O . VAL B 1 76 ? -4.574 -13.422 -4.895 1 97.75 76 VAL B O 1
ATOM 1912 N N . ASP B 1 77 ? -5.762 -11.555 -4.684 1 96.88 77 ASP B N 1
ATOM 1913 C CA . ASP B 1 77 ? -6.996 -12.305 -4.469 1 96.88 77 ASP B CA 1
ATOM 1914 C C . ASP B 1 77 ? -7.324 -13.18 -5.676 1 96.88 77 ASP B C 1
ATOM 1916 O O . ASP B 1 77 ? -7.699 -14.344 -5.523 1 96.88 77 ASP B O 1
ATOM 1920 N N . GLY B 1 78 ? -7.234 -12.586 -6.863 1 95.5 78 GLY B N 1
ATOM 1921 C CA . GLY B 1 78 ? -7.457 -13.344 -8.086 1 95.5 78 GLY B CA 1
ATOM 1922 C C . GLY B 1 78 ? -6.531 -14.531 -8.234 1 95.5 78 GLY B C 1
ATOM 1923 O O . GLY B 1 78 ? -6.969 -15.625 -8.594 1 95.5 78 GLY B O 1
ATOM 1924 N N . LEU B 1 79 ? -5.305 -14.328 -7.914 1 95.31 79 LEU B N 1
ATOM 1925 C CA . LEU B 1 79 ? -4.316 -15.406 -7.953 1 95.31 79 LEU B CA 1
ATOM 1926 C C . LEU B 1 79 ? -4.688 -16.516 -6.984 1 95.31 79 LEU B C 1
ATOM 1928 O O . LEU B 1 79 ? -4.598 -17.703 -7.332 1 95.31 79 LEU B O 1
ATOM 1932 N N . HIS B 1 80 ? -5.027 -16.141 -5.84 1 95.12 80 HIS B N 1
ATOM 1933 C CA . HIS B 1 80 ? -5.383 -17.094 -4.801 1 95.12 80 HIS B CA 1
ATOM 1934 C C . HIS B 1 80 ? -6.574 -17.953 -5.227 1 95.12 80 HIS B C 1
ATOM 1936 O O . HIS B 1 80 ? -6.57 -19.172 -5.035 1 95.12 80 HIS B O 1
ATOM 1942 N N . ALA B 1 81 ? -7.551 -17.328 -5.809 1 93.31 81 ALA B N 1
ATOM 1943 C CA . ALA B 1 81 ? -8.719 -18.047 -6.309 1 93.31 81 ALA B CA 1
ATOM 1944 C C . ALA B 1 81 ? -8.336 -19.016 -7.422 1 93.31 81 ALA B C 1
ATOM 1946 O O . ALA B 1 81 ? -8.812 -20.156 -7.453 1 93.31 81 ALA B O 1
ATOM 1947 N N . GLN B 1 82 ? -7.488 -18.594 -8.266 1 90.56 82 GLN B N 1
ATOM 1948 C CA . GLN B 1 82 ? -7.004 -19.422 -9.367 1 90.56 82 GLN B CA 1
ATOM 1949 C C . GLN B 1 82 ? -6.234 -20.641 -8.844 1 90.56 82 GLN B C 1
ATOM 1951 O O . GLN B 1 82 ? -6.387 -21.734 -9.359 1 90.56 82 GLN B O 1
ATOM 1956 N N . ALA B 1 83 ? -5.445 -20.391 -7.848 1 88.25 83 ALA B N 1
ATOM 1957 C CA . ALA B 1 83 ? -4.613 -21.438 -7.266 1 88.25 83 ALA B CA 1
ATOM 1958 C C . ALA B 1 83 ? -5.473 -22.516 -6.594 1 88.25 83 ALA B C 1
ATOM 1960 O O . ALA B 1 83 ? -5.109 -23.688 -6.582 1 88.25 83 ALA B O 1
ATOM 1961 N N . LYS B 1 84 ? -6.52 -22.188 -6.102 1 87.06 84 LYS B N 1
ATOM 1962 C CA . LYS B 1 84 ? -7.391 -23.109 -5.379 1 87.06 84 LYS B CA 1
ATOM 1963 C C . LYS B 1 84 ? -8.234 -23.938 -6.34 1 87.06 84 LYS B C 1
ATOM 1965 O O . LYS B 1 84 ? -8.695 -25.016 -5.988 1 87.06 84 LYS B O 1
ATOM 1970 N N . SER B 1 85 ? -8.484 -23.422 -7.508 1 80.44 85 SER B N 1
ATOM 1971 C CA . SER B 1 85 ? -9.375 -24.078 -8.461 1 80.44 85 SER B CA 1
ATOM 1972 C C . SER B 1 85 ? -8.703 -25.297 -9.078 1 80.44 85 SER B C 1
ATOM 1974 O O . SER B 1 85 ? -9.375 -26.141 -9.68 1 80.44 85 SER B O 1
ATOM 1976 N N . HIS B 1 86 ? -7.441 -25.5 -8.992 1 71.44 86 HIS B N 1
ATOM 1977 C CA . HIS B 1 86 ? -6.789 -26.625 -9.648 1 71.44 86 HIS B CA 1
ATOM 1978 C C . HIS B 1 86 ? -6.543 -27.766 -8.664 1 71.44 86 HIS B C 1
ATOM 1980 O O . HIS B 1 86 ? -6.016 -27.547 -7.57 1 71.44 86 HIS B O 1
ATOM 1986 N N . PRO B 1 87 ? -7.164 -28.922 -9.109 1 61.03 87 PRO B N 1
ATOM 1987 C CA . PRO B 1 87 ? -7.039 -30.109 -8.266 1 61.03 87 PRO B CA 1
ATOM 1988 C C . PRO B 1 87 ? -5.586 -30.531 -8.055 1 61.03 87 PRO B C 1
ATOM 1990 O O . PRO B 1 87 ? -4.734 -30.281 -8.914 1 61.03 87 PRO B O 1
ATOM 1993 N N . LYS B 1 88 ? -5.176 -30.812 -6.824 1 58.31 88 LYS B N 1
ATOM 1994 C CA . LYS B 1 88 ? -3.889 -31.391 -6.434 1 58.31 88 LYS B CA 1
ATOM 1995 C C . LYS B 1 88 ? -3.564 -32.625 -7.254 1 58.31 88 LYS B C 1
ATOM 1997 O O . LYS B 1 88 ? -4.34 -33.594 -7.27 1 58.31 88 LYS B O 1
ATOM 2002 N N . SER B 1 89 ? -3.186 -32.438 -8.555 1 58.19 89 SER B N 1
ATOM 2003 C CA . SER B 1 89 ? -2.822 -33.625 -9.312 1 58.19 89 SER B CA 1
ATOM 2004 C C . SER B 1 89 ? -1.466 -34.156 -8.875 1 58.19 89 SER B C 1
ATOM 2006 O O . SER B 1 89 ? -0.73 -33.5 -8.148 1 58.19 89 SER B O 1
ATOM 2008 N N . ARG B 1 90 ? -1.245 -35.438 -9.125 1 58.88 90 ARG B N 1
ATOM 2009 C CA . ARG B 1 90 ? -0.089 -36.25 -8.773 1 58.88 90 ARG B CA 1
ATOM 2010 C C . ARG B 1 90 ? 1.025 -36.094 -9.805 1 58.88 90 ARG B C 1
ATOM 2012 O O . ARG B 1 90 ? 0.767 -35.781 -10.961 1 58.88 90 ARG B O 1
ATOM 2019 N N . GLY B 1 91 ? 2.35 -35.844 -9.477 1 59.31 91 GLY B N 1
ATOM 2020 C CA . GLY B 1 91 ? 3.592 -35.844 -10.234 1 59.31 91 GLY B CA 1
ATOM 2021 C C . GLY B 1 91 ? 4.445 -34.625 -9.977 1 59.31 91 GLY B C 1
ATOM 2022 O O . GLY B 1 91 ? 4.074 -33.75 -9.18 1 59.31 91 GLY B O 1
ATOM 2023 N N . ALA B 1 92 ? 5.672 -34.688 -10.523 1 56.34 92 ALA B N 1
ATOM 2024 C CA . ALA B 1 92 ? 6.656 -33.625 -10.305 1 56.34 92 ALA B CA 1
ATOM 2025 C C . ALA B 1 92 ? 6.055 -32.25 -10.594 1 56.34 92 ALA B C 1
ATOM 2027 O O . ALA B 1 92 ? 6.27 -31.297 -9.836 1 56.34 92 ALA B O 1
ATOM 2028 N N . LEU B 1 93 ? 5.379 -32.094 -11.734 1 60.19 93 LEU B N 1
ATOM 2029 C CA . LEU B 1 93 ? 4.684 -30.875 -12.094 1 60.19 93 LEU B CA 1
ATOM 2030 C C . LEU B 1 93 ? 3.676 -30.484 -11.016 1 60.19 93 LEU B C 1
ATOM 2032 O O . LEU B 1 93 ? 3.492 -29.297 -10.734 1 60.19 93 LEU B O 1
ATOM 2036 N N . THR B 1 94 ? 3.432 -31.578 -10.352 1 70.75 94 THR B N 1
ATOM 2037 C CA . THR B 1 94 ? 2.453 -31.375 -9.281 1 70.75 94 THR B CA 1
ATOM 2038 C C . THR B 1 94 ? 3.115 -30.766 -8.047 1 70.75 94 THR B C 1
ATOM 2040 O O . THR B 1 94 ? 2.539 -29.906 -7.395 1 70.75 94 THR B O 1
ATOM 2043 N N . LYS B 1 95 ? 4.457 -31.156 -7.957 1 76.88 95 LYS B N 1
ATOM 2044 C CA . LYS B 1 95 ? 5.133 -30.609 -6.777 1 76.88 95 LYS B CA 1
ATOM 2045 C C . LYS B 1 95 ? 5.371 -29.109 -6.914 1 76.88 95 LYS B C 1
ATOM 2047 O O . LYS B 1 95 ? 5.152 -28.359 -5.969 1 76.88 95 LYS B O 1
ATOM 2052 N N . HIS B 1 96 ? 5.797 -28.703 -8.047 1 79.75 96 HIS B N 1
ATOM 2053 C CA . HIS B 1 96 ? 6.062 -27.297 -8.297 1 79.75 96 HIS B CA 1
ATOM 2054 C C . HIS B 1 96 ? 4.785 -26.469 -8.211 1 79.75 96 HIS B C 1
ATOM 2056 O O . HIS B 1 96 ? 4.789 -25.375 -7.648 1 79.75 96 HIS B O 1
ATOM 2062 N N . LEU B 1 97 ? 3.793 -27.016 -8.742 1 81.94 97 LEU B N 1
ATOM 2063 C CA . LEU B 1 97 ? 2.506 -26.328 -8.68 1 81.94 97 LEU B CA 1
ATOM 2064 C C . LEU B 1 97 ? 2.051 -26.156 -7.234 1 81.94 97 LEU B C 1
ATOM 2066 O O . LEU B 1 97 ? 1.553 -25.094 -6.855 1 81.94 97 LEU B O 1
ATOM 2070 N N . HIS B 1 98 ? 2.312 -27.172 -6.562 1 85.81 98 HIS B N 1
ATOM 2071 C CA . HIS B 1 98 ? 1.937 -27.109 -5.152 1 85.81 98 HIS B CA 1
ATOM 2072 C C . HIS B 1 98 ? 2.744 -26.047 -4.41 1 85.81 98 HIS B C 1
ATOM 2074 O O . HIS B 1 98 ? 2.197 -25.312 -3.586 1 85.81 98 HIS B O 1
ATOM 2080 N N . GLU B 1 99 ? 3.982 -25.953 -4.734 1 88.06 99 GLU B N 1
ATOM 2081 C CA . GLU B 1 99 ? 4.844 -24.969 -4.094 1 88.06 99 GLU B CA 1
ATOM 2082 C C . GLU B 1 99 ? 4.402 -23.547 -4.43 1 88.06 99 GLU B C 1
ATOM 2084 O O . GLU B 1 99 ? 4.383 -22.672 -3.559 1 88.06 99 GLU B O 1
ATOM 2089 N N . ILE B 1 100 ? 4.047 -23.375 -5.602 1 89.88 100 ILE B N 1
ATOM 2090 C CA . ILE B 1 100 ? 3.59 -22.047 -6.035 1 89.88 100 ILE B CA 1
ATOM 2091 C C . ILE B 1 100 ? 2.26 -21.719 -5.363 1 89.88 100 ILE B C 1
ATOM 2093 O O . ILE B 1 100 ? 2.045 -20.594 -4.926 1 89.88 100 ILE B O 1
ATOM 2097 N N . GLN B 1 101 ? 1.446 -22.688 -5.289 1 90.88 101 GLN B N 1
ATOM 2098 C CA . GLN B 1 101 ? 0.156 -22.484 -4.637 1 90.88 101 GLN B CA 1
ATOM 2099 C C . GLN B 1 101 ? 0.333 -22.094 -3.174 1 90.88 101 GLN B C 1
ATOM 2101 O O . GLN B 1 101 ? -0.375 -21.219 -2.67 1 90.88 101 GLN B O 1
ATOM 2106 N N . GLU B 1 102 ? 1.249 -22.688 -2.576 1 93.88 102 GLU B N 1
ATOM 2107 C CA . GLU B 1 102 ? 1.542 -22.359 -1.186 1 93.88 102 GLU B CA 1
ATOM 2108 C C . GLU B 1 102 ? 2.084 -20.938 -1.058 1 93.88 102 GLU B C 1
ATOM 2110 O O . GLU B 1 102 ? 1.721 -20.219 -0.13 1 93.88 102 GLU B O 1
ATOM 2115 N N . SER B 1 103 ? 2.928 -20.625 -1.978 1 95.56 103 SER B N 1
ATOM 2116 C CA . SER B 1 103 ? 3.494 -19.281 -1.963 1 95.56 103 SER B CA 1
ATOM 2117 C C . SER B 1 103 ? 2.422 -18.219 -2.215 1 95.56 103 SER B C 1
ATOM 2119 O O . SER B 1 103 ? 2.451 -17.141 -1.615 1 95.56 103 SER B O 1
ATOM 2121 N N . ILE B 1 104 ? 1.532 -18.531 -3.02 1 96.44 104 ILE B N 1
ATOM 2122 C CA . ILE B 1 104 ? 0.427 -17.625 -3.297 1 96.44 104 ILE B CA 1
ATOM 2123 C C . ILE B 1 104 ? -0.437 -17.469 -2.049 1 96.44 104 ILE B C 1
ATOM 2125 O O . ILE B 1 104 ? -0.818 -16.344 -1.688 1 96.44 104 ILE B O 1
ATOM 2129 N N . ALA B 1 105 ? -0.707 -18.531 -1.434 1 96.44 105 ALA B N 1
ATOM 2130 C CA . ALA B 1 105 ? -1.494 -18.5 -0.204 1 96.44 105 ALA B CA 1
ATOM 2131 C C . ALA B 1 105 ? -0.793 -17.672 0.867 1 96.44 105 ALA B C 1
ATOM 2133 O O . ALA B 1 105 ? -1.436 -16.891 1.579 1 96.44 105 ALA B O 1
ATOM 2134 N N . ALA B 1 106 ? 0.46 -17.828 0.966 1 97.19 106 ALA B N 1
ATOM 2135 C CA . ALA B 1 106 ? 1.241 -17.062 1.934 1 97.19 106 ALA B CA 1
ATOM 2136 C C . ALA B 1 106 ? 1.188 -15.578 1.621 1 97.19 106 ALA B C 1
ATOM 2138 O O . ALA B 1 106 ? 1.071 -14.75 2.529 1 97.19 106 ALA B O 1
ATOM 2139 N N . THR B 1 107 ? 1.309 -15.273 0.373 1 98.19 107 THR B N 1
ATOM 2140 C CA . THR B 1 107 ? 1.236 -13.875 -0.045 1 98.19 107 THR B CA 1
ATOM 2141 C C . THR B 1 107 ? -0.131 -13.281 0.284 1 98.19 107 THR B C 1
ATOM 2143 O O . THR B 1 107 ? -0.224 -12.141 0.74 1 98.19 107 THR B O 1
ATOM 2146 N N . HIS B 1 108 ? -1.124 -14.023 0.056 1 97.81 108 HIS B N 1
ATOM 2147 C CA . HIS B 1 108 ? -2.482 -13.594 0.369 1 97.81 108 HIS B CA 1
ATOM 2148 C C . HIS B 1 108 ? -2.643 -13.32 1.86 1 97.81 108 HIS B C 1
ATOM 2150 O O . HIS B 1 108 ? -3.203 -12.289 2.248 1 97.81 108 HIS B O 1
ATOM 2156 N N . SER B 1 109 ? -2.148 -14.195 2.633 1 97.94 109 SER B N 1
ATOM 2157 C CA . SER B 1 109 ? -2.197 -14.016 4.078 1 97.94 109 SER B CA 1
ATOM 2158 C C . SER B 1 109 ? -1.415 -12.773 4.508 1 97.94 109 SER B C 1
ATOM 2160 O O . SER B 1 109 ? -1.846 -12.039 5.402 1 97.94 109 SER B O 1
ATOM 2162 N N . LEU B 1 110 ? -0.311 -12.594 3.889 1 98.19 110 LEU B N 1
ATOM 2163 C CA . LEU B 1 110 ? 0.512 -11.422 4.168 1 98.19 110 LEU B CA 1
ATOM 2164 C C . LEU B 1 110 ? -0.242 -10.141 3.842 1 98.19 110 LEU B C 1
ATOM 2166 O O . LEU B 1 110 ? -0.158 -9.156 4.586 1 98.19 110 LEU B O 1
ATOM 2170 N N . ALA B 1 111 ? -0.918 -10.156 2.779 1 98.06 111 ALA B N 1
ATOM 2171 C CA . ALA B 1 111 ? -1.728 -9.008 2.387 1 98.06 111 ALA B CA 1
ATOM 2172 C C . ALA B 1 111 ? -2.736 -8.648 3.475 1 98.06 111 ALA B C 1
ATOM 2174 O O . ALA B 1 111 ? -2.912 -7.473 3.805 1 98.06 111 ALA B O 1
ATOM 2175 N N . ASP B 1 112 ? -3.324 -9.625 4.02 1 97.44 112 ASP B N 1
ATOM 2176 C CA . ASP B 1 112 ? -4.289 -9.391 5.09 1 97.44 112 ASP B CA 1
ATOM 2177 C C . ASP B 1 112 ? -3.605 -8.805 6.324 1 97.44 112 ASP B C 1
ATOM 2179 O O . ASP B 1 112 ? -4.156 -7.918 6.98 1 97.44 112 ASP B O 1
ATOM 2183 N N . GLN B 1 113 ? -2.469 -9.273 6.602 1 98.06 113 GLN B N 1
ATOM 2184 C CA . GLN B 1 113 ? -1.715 -8.766 7.738 1 98.06 113 GLN B CA 1
ATOM 2185 C C . GLN B 1 113 ? -1.35 -7.293 7.543 1 98.06 113 GLN B C 1
ATOM 2187 O O . GLN B 1 113 ? -1.408 -6.5 8.484 1 98.06 113 GLN B O 1
ATOM 2192 N N . VAL B 1 114 ? -0.965 -6.98 6.363 1 98.44 114 VAL B N 1
ATOM 2193 C CA . VAL B 1 114 ? -0.606 -5.602 6.039 1 98.44 114 VAL B CA 1
ATOM 2194 C C . VAL B 1 114 ? -1.818 -4.695 6.227 1 98.44 114 VAL B C 1
ATOM 2196 O O . VAL B 1 114 ? -1.704 -3.605 6.797 1 98.44 114 VAL B O 1
ATOM 2199 N N . LEU B 1 115 ? -2.955 -5.117 5.793 1 98.38 115 LEU B N 1
ATOM 2200 C CA . LEU B 1 115 ? -4.184 -4.348 5.973 1 98.38 115 LEU B CA 1
ATOM 2201 C C . LEU B 1 115 ? -4.469 -4.113 7.449 1 98.38 115 LEU B C 1
ATOM 2203 O O . LEU B 1 115 ? -4.832 -3.004 7.848 1 98.38 115 LEU B O 1
ATOM 2207 N N . ASP B 1 116 ? -4.238 -5.141 8.195 1 97.94 116 ASP B N 1
ATOM 2208 C CA . ASP B 1 116 ? -4.449 -5.023 9.633 1 97.94 116 ASP B CA 1
ATOM 2209 C C . ASP B 1 116 ? -3.518 -3.979 10.242 1 97.94 116 ASP B C 1
ATOM 2211 O O . ASP B 1 116 ? -3.949 -3.139 11.031 1 97.94 116 ASP B O 1
ATOM 2215 N N . THR B 1 117 ? -2.32 -4.008 9.852 1 98 117 THR B N 1
ATOM 2216 C CA . THR B 1 117 ? -1.324 -3.086 10.383 1 98 117 THR B CA 1
ATOM 2217 C C . THR B 1 117 ? -1.675 -1.646 10.016 1 98 117 THR B C 1
ATOM 2219 O O . THR B 1 117 ? -1.44 -0.727 10.805 1 98 117 THR B O 1
ATOM 2222 N N . LEU B 1 118 ? -2.271 -1.491 8.891 1 98.06 118 LEU B N 1
ATOM 2223 C CA . LEU B 1 118 ? -2.639 -0.159 8.422 1 98.06 118 LEU B CA 1
ATOM 2224 C C . LEU B 1 118 ? -4.039 0.218 8.891 1 98.06 118 LEU B C 1
ATOM 2226 O O . LEU B 1 118 ? -4.598 1.225 8.453 1 98.06 118 LEU B O 1
ATOM 2230 N N . GLU B 1 119 ? -4.629 -0.695 9.695 1 97.88 119 GLU B N 1
ATOM 2231 C CA . GLU B 1 119 ? -5.938 -0.473 10.305 1 97.88 119 GLU B CA 1
ATOM 2232 C C . GLU B 1 119 ? -7.027 -0.35 9.25 1 97.88 119 GLU B C 1
ATOM 2234 O O . GLU B 1 119 ? -7.902 0.515 9.352 1 97.88 119 GLU B O 1
ATOM 2239 N N . ALA B 1 120 ? -6.914 -1.063 8.273 1 98.5 120 ALA B N 1
ATOM 2240 C CA . ALA B 1 120 ? -7.922 -1.154 7.223 1 98.5 120 ALA B CA 1
ATOM 2241 C C . ALA B 1 120 ? -8.633 -2.504 7.258 1 98.5 120 ALA B C 1
ATOM 2243 O O . ALA B 1 120 ? -8.039 -3.518 7.621 1 98.5 120 ALA B O 1
ATOM 2244 N N . GLN B 1 121 ? -9.898 -2.465 6.809 1 97.88 121 GLN B N 1
ATOM 2245 C CA . GLN B 1 121 ? -10.703 -3.68 6.883 1 97.88 121 GLN B CA 1
ATOM 2246 C C . GLN B 1 121 ? -11.414 -3.949 5.562 1 97.88 121 GLN B C 1
ATOM 2248 O O . GLN B 1 121 ? -12 -3.043 4.969 1 97.88 121 GLN B O 1
ATOM 2253 N N . ARG B 1 122 ? -11.391 -5.211 5.199 1 98.12 122 ARG B N 1
ATOM 2254 C CA . ARG B 1 122 ? -12.102 -5.586 3.984 1 98.12 122 ARG B CA 1
ATOM 2255 C C . ARG B 1 122 ? -13.609 -5.547 4.203 1 98.12 122 ARG B C 1
ATOM 2257 O O . ARG B 1 122 ? -14.102 -5.938 5.266 1 98.12 122 ARG B O 1
ATOM 2264 N N . ILE B 1 123 ? -14.297 -5.035 3.234 1 98.38 123 ILE B N 1
ATOM 2265 C CA . ILE B 1 123 ? -15.742 -5.195 3.137 1 98.38 123 ILE B CA 1
ATOM 2266 C C . ILE B 1 123 ? -16.078 -6.363 2.207 1 98.38 123 ILE B C 1
ATOM 2268 O O . ILE B 1 123 ? -16 -6.23 0.983 1 98.38 123 ILE B O 1
ATOM 2272 N N . ALA B 1 124 ? -16.438 -7.48 2.773 1 97.44 124 ALA B N 1
ATOM 2273 C CA . ALA B 1 124 ? -16.672 -8.703 2.016 1 97.44 124 ALA B CA 1
ATOM 2274 C C . ALA B 1 124 ? -17.906 -9.445 2.545 1 97.44 124 ALA B C 1
ATOM 2276 O O . ALA B 1 124 ? -17.766 -10.453 3.242 1 97.44 124 ALA B O 1
ATOM 2277 N N . PRO B 1 125 ? -19.016 -8.984 2.18 1 97.94 125 PRO B N 1
ATOM 2278 C CA . PRO B 1 125 ? -20.219 -9.648 2.682 1 97.94 125 PRO B CA 1
ATOM 2279 C C . PRO B 1 125 ? -20.344 -11.094 2.203 1 97.94 125 PRO B C 1
ATOM 2281 O O . PRO B 1 125 ? -19.938 -11.414 1.083 1 97.94 125 PRO B O 1
ATOM 2284 N N . ASN B 1 126 ? -20.922 -11.898 3.029 1 96.81 126 ASN B N 1
ATOM 2285 C CA . ASN B 1 126 ? -21.188 -13.297 2.693 1 96.81 126 ASN B CA 1
ATOM 2286 C C . ASN B 1 126 ? -22.484 -13.445 1.9 1 96.81 126 ASN B C 1
ATOM 2288 O O . ASN B 1 126 ? -23.312 -12.523 1.86 1 96.81 126 ASN B O 1
ATOM 2292 N N . ARG B 1 127 ? -22.516 -14.609 1.36 1 96.12 127 ARG B N 1
ATOM 2293 C CA . ARG B 1 127 ? -23.781 -14.938 0.702 1 96.12 127 ARG B CA 1
ATOM 2294 C C . ARG B 1 127 ? -24.938 -14.844 1.678 1 96.12 127 ARG B C 1
ATOM 2296 O O . ARG B 1 127 ? -24.844 -15.297 2.82 1 96.12 127 ARG B O 1
ATOM 2303 N N . LEU B 1 128 ? -26 -14.094 1.25 1 96.5 128 LEU B N 1
ATOM 2304 C CA . LEU B 1 128 ? -27.266 -13.969 1.956 1 96.5 128 LEU B CA 1
ATOM 2305 C C . LEU B 1 128 ? -27.203 -12.844 2.979 1 96.5 128 LEU B C 1
ATOM 2307 O O . LEU B 1 128 ? -28.219 -12.523 3.619 1 96.5 128 LEU B O 1
ATOM 2311 N N . ASP B 1 129 ? -26.094 -12.234 3.105 1 97.44 129 ASP B N 1
ATOM 2312 C CA . ASP B 1 129 ? -26.062 -11.016 3.902 1 97.44 129 ASP B CA 1
ATOM 2313 C C . ASP B 1 129 ? -26.969 -9.945 3.291 1 97.44 129 ASP B C 1
ATOM 2315 O O . ASP B 1 129 ? -27.203 -9.938 2.082 1 97.44 129 ASP B O 1
ATOM 2319 N N . MET B 1 130 ? -27.391 -9.055 4.137 1 97.38 130 MET B N 1
ATOM 2320 C CA . MET B 1 130 ? -28.219 -7.961 3.645 1 97.38 130 MET B CA 1
ATOM 2321 C C . MET B 1 130 ? -27.375 -6.945 2.877 1 97.38 130 MET B C 1
ATOM 2323 O O . MET B 1 130 ? -26.266 -6.633 3.277 1 97.38 130 MET B O 1
ATOM 2327 N N . PHE B 1 131 ? -28.047 -6.48 1.831 1 98.06 131 PHE B N 1
ATOM 2328 C CA . PHE B 1 131 ? -27.406 -5.434 1.054 1 98.06 131 PHE B CA 1
ATOM 2329 C C . PHE B 1 131 ? -27.391 -4.117 1.821 1 98.06 131 PHE B C 1
ATOM 2331 O O . PHE B 1 131 ? -28.406 -3.723 2.402 1 98.06 131 PHE B O 1
ATOM 2338 N N . ASP B 1 132 ? -26.234 -3.562 1.86 1 98.06 132 ASP B N 1
ATOM 2339 C CA . ASP B 1 132 ? -26.062 -2.248 2.471 1 98.06 132 ASP B CA 1
ATOM 2340 C C . ASP B 1 132 ? -25.453 -1.259 1.482 1 98.06 132 ASP B C 1
ATOM 2342 O O . ASP B 1 132 ? -24.266 -1.329 1.185 1 98.06 132 ASP B O 1
ATOM 2346 N N . SER B 1 133 ? -26.188 -0.292 1.043 1 97.19 133 SER B N 1
ATOM 2347 C CA . SER B 1 133 ? -25.766 0.625 -0.012 1 97.19 133 SER B CA 1
ATOM 2348 C C . SER B 1 133 ? -24.594 1.493 0.442 1 97.19 133 SER B C 1
ATOM 2350 O O . SER B 1 133 ? -23.891 2.076 -0.384 1 97.19 133 SER B O 1
ATOM 2352 N N . SER B 1 134 ? -24.391 1.618 1.701 1 97.56 134 SER B N 1
ATOM 2353 C CA . SER B 1 134 ? -23.281 2.404 2.213 1 97.56 134 SER B CA 1
ATOM 2354 C C . SER B 1 134 ? -21.969 1.632 2.113 1 97.56 134 SER B C 1
ATOM 2356 O O . SER B 1 134 ? -20.891 2.229 2.08 1 97.56 134 SER B O 1
ATOM 2358 N N . LEU B 1 135 ? -22.016 0.334 2.025 1 98.31 135 LEU B N 1
ATOM 2359 C CA . LEU B 1 135 ? -20.828 -0.518 2.041 1 98.31 135 LEU B CA 1
ATOM 2360 C C . LEU B 1 135 ? -20.703 -1.283 0.729 1 98.31 135 LEU B C 1
ATOM 2362 O O . LEU B 1 135 ? -19.625 -1.789 0.411 1 98.31 135 LEU B O 1
ATOM 2366 N N . HIS B 1 136 ? -21.828 -1.344 0.059 1 98.56 136 HIS B N 1
ATOM 2367 C CA . HIS B 1 136 ? -21.875 -2.205 -1.117 1 98.56 136 HIS B CA 1
ATOM 2368 C C . HIS B 1 136 ? -22.328 -1.428 -2.352 1 98.56 136 HIS B C 1
ATOM 2370 O O . HIS B 1 136 ? -23.031 -0.428 -2.236 1 98.56 136 HIS B O 1
ATOM 2376 N N . ASN B 1 137 ? -21.859 -1.816 -3.498 1 98.31 137 ASN B N 1
ATOM 2377 C CA . ASN B 1 137 ? -22.344 -1.402 -4.809 1 98.31 137 ASN B CA 1
ATOM 2378 C C . ASN B 1 137 ? -22.891 -2.586 -5.602 1 98.31 137 ASN B C 1
ATOM 2380 O O . ASN B 1 137 ? -22.172 -3.549 -5.863 1 98.31 137 ASN B O 1
ATOM 2384 N N . ALA B 1 138 ? -24.062 -2.559 -5.98 1 97.94 138 ALA B N 1
ATOM 2385 C CA . ALA B 1 138 ? -24.688 -3.648 -6.73 1 97.94 138 ALA B CA 1
ATOM 2386 C C . ALA B 1 138 ? -24.344 -3.553 -8.219 1 97.94 138 ALA B C 1
ATOM 2388 O O . ALA B 1 138 ? -24.891 -2.715 -8.938 1 97.94 138 ALA B O 1
ATOM 2389 N N . VAL B 1 139 ? -23.547 -4.344 -8.641 1 97.31 139 VAL B N 1
ATOM 2390 C CA . VAL B 1 139 ? -23.094 -4.301 -10.023 1 97.31 139 VAL B CA 1
ATOM 2391 C C . VAL B 1 139 ? -24.078 -5.055 -10.914 1 97.31 139 VAL B C 1
ATOM 2393 O O . VAL B 1 139 ? -24.188 -4.77 -12.109 1 97.31 139 VAL B O 1
ATOM 2396 N N . ARG B 1 140 ? -24.672 -6.086 -10.344 1 96.62 140 ARG B N 1
ATOM 2397 C CA . ARG B 1 140 ? -25.641 -6.918 -11.055 1 96.62 140 ARG B CA 1
ATOM 2398 C C . ARG B 1 140 ? -26.797 -7.32 -10.141 1 96.62 140 ARG B C 1
ATOM 2400 O O . ARG B 1 140 ? -26.594 -7.562 -8.953 1 96.62 140 ARG B O 1
ATOM 2407 N N . VAL B 1 141 ? -27.953 -7.363 -10.766 1 96.12 141 VAL B N 1
ATOM 2408 C CA . VAL B 1 141 ? -29.141 -7.789 -10.031 1 96.12 141 VAL B CA 1
ATOM 2409 C C . VAL B 1 141 ? -29.719 -9.047 -10.672 1 96.12 141 VAL B C 1
ATOM 2411 O O . VAL B 1 141 ? -29.859 -9.117 -11.898 1 96.12 141 VAL B O 1
ATOM 2414 N N . ILE B 1 142 ? -29.891 -10 -9.805 1 95.56 142 ILE B N 1
ATOM 2415 C CA . ILE B 1 142 ? -30.516 -11.211 -10.312 1 95.56 142 ILE B CA 1
ATOM 2416 C C . ILE B 1 142 ? -31.875 -11.406 -9.625 1 95.56 142 ILE B C 1
ATOM 2418 O O . ILE B 1 142 ? -32.188 -10.742 -8.633 1 95.56 142 ILE B O 1
ATOM 2422 N N . GLU B 1 143 ? -32.656 -12.242 -10.328 1 94.31 143 GLU B N 1
ATOM 2423 C CA . GLU B 1 143 ? -33.969 -12.578 -9.781 1 94.31 143 GLU B CA 1
ATOM 2424 C C . GLU B 1 143 ? -34.094 -14.078 -9.523 1 94.31 143 GLU B C 1
ATOM 2426 O O . GLU B 1 143 ? -34.312 -14.859 -10.453 1 94.31 143 GLU B O 1
ATOM 2431 N N . ASP B 1 144 ? -33.812 -14.461 -8.344 1 91.94 144 ASP B N 1
ATOM 2432 C CA . ASP B 1 144 ? -33.938 -15.844 -7.891 1 91.94 144 ASP B CA 1
ATOM 2433 C C . ASP B 1 144 ? -34.969 -15.984 -6.777 1 91.94 144 ASP B C 1
ATOM 2435 O O . ASP B 1 144 ? -34.75 -15.523 -5.652 1 91.94 144 ASP B O 1
ATOM 2439 N N . SER B 1 145 ? -36.094 -16.625 -7.074 1 91.38 145 SER B N 1
ATOM 2440 C CA . SER B 1 145 ? -37.188 -16.734 -6.141 1 91.38 145 SER B CA 1
ATOM 2441 C C . SER B 1 145 ? -36.844 -17.578 -4.926 1 91.38 145 SER B C 1
ATOM 2443 O O . SER B 1 145 ? -37.5 -17.516 -3.893 1 91.38 145 SER B O 1
ATOM 2445 N N . SER B 1 146 ? -35.75 -18.312 -5.027 1 92.19 146 SER B N 1
ATOM 2446 C CA . SER B 1 146 ? -35.312 -19.188 -3.938 1 92.19 146 SER B CA 1
ATOM 2447 C C . SER B 1 146 ? -34.5 -18.422 -2.904 1 92.19 146 SER B C 1
ATOM 2449 O O . SER B 1 146 ? -34.219 -18.953 -1.823 1 92.19 146 SER B O 1
ATOM 2451 N N . LEU B 1 147 ? -34.156 -17.219 -3.197 1 91.25 147 LEU B N 1
ATOM 2452 C CA . LEU B 1 147 ? -33.344 -16.422 -2.291 1 91.25 147 LEU B CA 1
ATOM 2453 C C . LEU B 1 147 ? -34.125 -15.227 -1.77 1 91.25 147 LEU B C 1
ATOM 2455 O O . LEU B 1 147 ? -35 -14.711 -2.455 1 91.25 147 LEU B O 1
ATOM 2459 N N . PRO B 1 148 ? -33.812 -14.852 -0.505 1 92.88 148 PRO B N 1
ATOM 2460 C CA . PRO B 1 148 ? -34.469 -13.641 0 1 92.88 148 PRO B CA 1
ATOM 24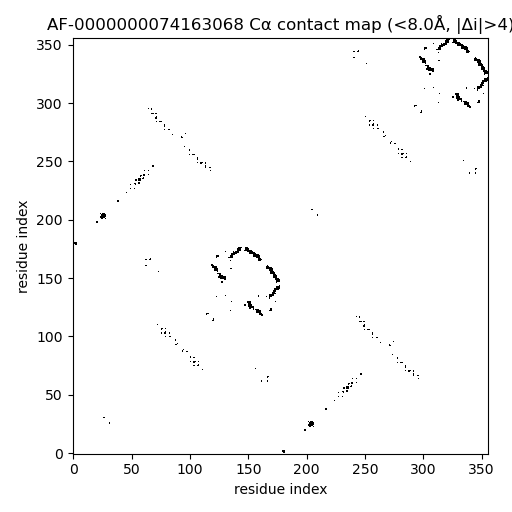61 C C . PRO B 1 148 ? -34.125 -12.398 -0.816 1 92.88 148 PRO B C 1
ATOM 2463 O O . PRO B 1 148 ? -33 -12.297 -1.354 1 92.88 148 PRO B O 1
ATOM 2466 N N . SER B 1 149 ? -35.031 -11.461 -0.847 1 94.06 149 SER B N 1
ATOM 2467 C CA . SER B 1 149 ? -34.812 -10.211 -1.562 1 94.06 149 SER B CA 1
ATOM 2468 C C . SER B 1 149 ? -33.812 -9.32 -0.827 1 94.06 149 SER B C 1
ATOM 2470 O O . SER B 1 149 ? -33.688 -9.414 0.395 1 94.06 149 SER B O 1
ATOM 2472 N N . ASN B 1 150 ? -33.062 -8.555 -1.585 1 96.12 150 ASN B N 1
ATOM 2473 C CA . ASN B 1 150 ? -32.156 -7.551 -1.073 1 96.12 150 ASN B CA 1
ATOM 2474 C C . ASN B 1 150 ? -30.984 -8.195 -0.326 1 96.12 150 ASN B C 1
ATOM 2476 O O . ASN B 1 150 ? -30.578 -7.715 0.738 1 96.12 150 ASN B O 1
ATOM 2480 N N . THR B 1 151 ? -30.578 -9.32 -0.827 1 96.88 151 THR B N 1
ATOM 2481 C CA . THR B 1 151 ? -29.438 -10.008 -0.219 1 96.88 151 THR B CA 1
ATOM 2482 C C . THR B 1 151 ? -28.297 -10.164 -1.224 1 96.88 151 THR B C 1
ATOM 2484 O O . THR B 1 151 ? -28.516 -10.133 -2.436 1 96.88 151 THR B O 1
ATOM 2487 N N . VAL B 1 152 ? -27.141 -10.297 -0.682 1 97.94 152 VAL B N 1
ATOM 2488 C CA . VAL B 1 152 ? -25.953 -10.469 -1.507 1 97.94 152 VAL B CA 1
ATOM 2489 C C . VAL B 1 152 ? -25.859 -11.922 -1.978 1 97.94 152 VAL B C 1
ATOM 2491 O O . VAL B 1 152 ? -25.953 -12.852 -1.171 1 97.94 152 VAL B O 1
ATOM 2494 N N . CYS B 1 153 ? -25.719 -12.094 -3.271 1 97.31 153 CYS B N 1
ATOM 2495 C CA . CYS B 1 153 ? -25.562 -13.43 -3.84 1 97.31 153 CYS B CA 1
ATOM 2496 C C . CYS B 1 153 ? -24.094 -13.812 -3.961 1 97.31 153 CYS B C 1
ATOM 2498 O O . CYS B 1 153 ? -23.734 -14.977 -3.779 1 97.31 153 CYS B O 1
ATOM 2500 N N . GLU B 1 154 ? -23.328 -12.812 -4.309 1 96.69 154 GLU B N 1
ATOM 2501 C CA . GLU B 1 154 ? -21.906 -13.031 -4.504 1 96.69 154 GLU B CA 1
ATOM 2502 C C . GLU B 1 154 ? -21.125 -11.719 -4.395 1 96.69 154 GLU B C 1
ATOM 2504 O O . GLU B 1 154 ? -21.609 -10.672 -4.84 1 96.69 154 GLU B O 1
ATOM 2509 N N . THR B 1 155 ? -20 -11.828 -3.807 1 97.81 155 THR B N 1
ATOM 2510 C CA . THR B 1 155 ? -19.078 -10.695 -3.82 1 97.81 155 THR B CA 1
ATOM 2511 C C . THR B 1 155 ? -18.062 -10.836 -4.957 1 97.81 155 THR B C 1
ATOM 2513 O O . THR B 1 155 ? -17.25 -11.758 -4.957 1 97.81 155 THR B O 1
ATOM 2516 N N . LEU B 1 156 ? -18.031 -9.938 -5.887 1 96.62 156 LEU B N 1
ATOM 2517 C CA . LEU B 1 156 ? -17.125 -9.984 -7.035 1 96.62 156 LEU B CA 1
ATOM 2518 C C . LEU B 1 156 ? -15.789 -9.344 -6.703 1 96.62 156 LEU B C 1
ATOM 2520 O O . LEU B 1 156 ? -14.742 -9.805 -7.172 1 96.62 156 LEU B O 1
ATOM 2524 N N . GLN B 1 157 ? -15.867 -8.289 -5.906 1 97.31 157 GLN B N 1
ATOM 2525 C CA . GLN B 1 157 ? -14.68 -7.551 -5.477 1 97.31 157 GLN B CA 1
ATOM 2526 C C . GLN B 1 157 ? -14.875 -6.973 -4.078 1 97.31 157 GLN B C 1
ATOM 2528 O O . GLN B 1 157 ? -15.812 -6.207 -3.84 1 97.31 157 GLN B O 1
ATOM 2533 N N . PRO B 1 158 ? -14.055 -7.363 -3.178 1 98.12 158 PRO B N 1
ATOM 2534 C CA . PRO B 1 158 ? -14.172 -6.805 -1.829 1 98.12 158 PRO B CA 1
ATOM 2535 C C . PRO B 1 158 ? -13.914 -5.301 -1.789 1 98.12 158 PRO B C 1
ATOM 2537 O O . PRO B 1 158 ? -13.141 -4.781 -2.602 1 98.12 158 PRO B O 1
ATOM 2540 N N . GLY B 1 159 ? -14.578 -4.613 -0.844 1 98.62 159 GLY B N 1
ATOM 2541 C CA . GLY B 1 159 ? -14.305 -3.217 -0.557 1 98.62 159 GLY B CA 1
ATOM 2542 C C . GLY B 1 159 ? -13.305 -3.025 0.567 1 98.62 159 GLY B C 1
ATOM 2543 O O . GLY B 1 159 ? -12.688 -3.988 1.03 1 98.62 159 GLY B O 1
ATOM 2544 N N . LEU B 1 160 ? -13.133 -1.763 0.917 1 98.81 160 LEU B N 1
ATOM 2545 C CA . LEU B 1 160 ? -12.164 -1.462 1.967 1 98.81 160 LEU B CA 1
ATOM 2546 C C . LEU B 1 160 ? -12.641 -0.294 2.824 1 98.81 160 LEU B C 1
ATOM 2548 O O . LEU B 1 160 ? -13.141 0.705 2.301 1 98.81 160 LEU B O 1
ATOM 2552 N N . LEU B 1 161 ? -12.469 -0.497 4.066 1 98.44 161 LEU B N 1
ATOM 2553 C CA . LEU B 1 161 ? -12.828 0.491 5.078 1 98.44 161 LEU B CA 1
ATOM 2554 C C . LEU B 1 161 ? -11.602 0.904 5.887 1 98.44 161 LEU B C 1
ATOM 2556 O O . LEU B 1 161 ? -10.805 0.055 6.285 1 98.44 161 LEU B O 1
ATOM 2560 N N . HIS B 1 162 ? -11.461 2.203 6.078 1 98.44 162 HIS B N 1
ATOM 2561 C CA . HIS B 1 162 ? -10.375 2.715 6.906 1 98.44 162 HIS B CA 1
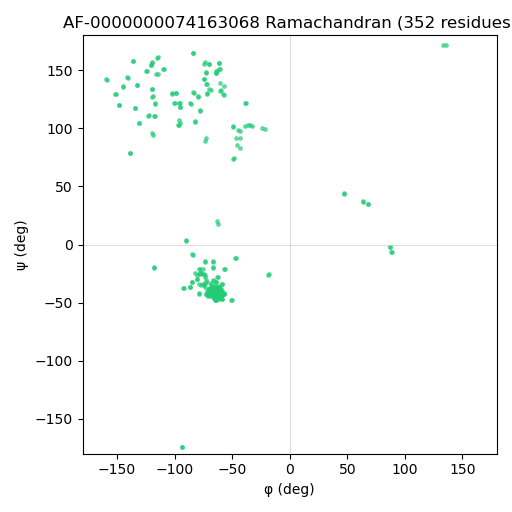ATOM 2562 C C . HIS B 1 162 ? -10.875 3.789 7.867 1 98.44 162 HIS B C 1
ATOM 2564 O O . HIS B 1 162 ? -11.383 4.824 7.434 1 98.44 162 HIS B O 1
ATOM 2570 N N . LYS B 1 163 ? -10.758 3.518 9.086 1 96.12 163 LYS B N 1
ATOM 2571 C CA . LYS B 1 163 ? -11.148 4.445 10.141 1 96.12 163 LYS B CA 1
ATOM 2572 C C . LYS B 1 163 ? -12.531 5.031 9.875 1 96.12 163 LYS B C 1
ATOM 2574 O O . LYS B 1 163 ? -12.719 6.246 9.93 1 96.12 163 LYS B O 1
ATOM 2579 N N . GLY B 1 164 ? -13.359 4.168 9.492 1 95.75 164 GLY B N 1
ATOM 2580 C CA . GLY B 1 164 ? -14.758 4.535 9.344 1 95.75 164 GLY B CA 1
ATOM 2581 C C . GLY B 1 164 ? -15.086 5.082 7.969 1 95.75 164 GLY B C 1
ATOM 2582 O O . GLY B 1 164 ? -16.25 5.344 7.66 1 95.75 164 GLY B O 1
ATOM 2583 N N . THR B 1 165 ? -14.125 5.293 7.145 1 97.19 165 THR B N 1
ATOM 2584 C CA . THR B 1 165 ? -14.336 5.809 5.797 1 97.19 165 THR B CA 1
ATOM 2585 C C . THR B 1 165 ? -14.242 4.684 4.766 1 97.19 165 THR B C 1
ATOM 2587 O O . THR B 1 165 ? -13.289 3.902 4.777 1 97.19 165 THR B O 1
ATOM 2590 N N . VAL B 1 166 ? -15.25 4.621 3.91 1 98.56 166 VAL B N 1
ATOM 2591 C CA . VAL B 1 166 ? -15.234 3.637 2.834 1 98.56 166 VAL B CA 1
ATOM 2592 C C . VAL B 1 166 ? -14.305 4.109 1.718 1 98.56 166 VAL B C 1
ATOM 2594 O O . VAL B 1 166 ? -14.555 5.137 1.086 1 98.56 166 VAL B O 1
ATOM 2597 N N . ILE B 1 167 ? -13.273 3.396 1.506 1 98.38 167 ILE B N 1
ATOM 2598 C CA . ILE B 1 167 ? -12.32 3.711 0.445 1 98.38 167 ILE B CA 1
ATOM 2599 C C . ILE B 1 167 ? -12.875 3.248 -0.9 1 98.38 167 ILE B C 1
ATOM 2601 O O . ILE B 1 167 ? -12.742 3.949 -1.906 1 98.38 167 ILE B O 1
ATOM 2605 N N . ARG B 1 168 ? -13.445 2.084 -0.881 1 98.12 168 ARG B N 1
ATOM 2606 C CA . ARG B 1 168 ? -14.148 1.486 -2.008 1 98.12 168 ARG B CA 1
ATOM 2607 C C . ARG B 1 168 ? -15.25 0.54 -1.526 1 98.12 168 ARG B C 1
ATOM 2609 O O . ARG B 1 168 ? -15.016 -0.292 -0.647 1 98.12 168 ARG B O 1
ATOM 2616 N N . PRO B 1 169 ? -16.406 0.758 -2.066 1 98.56 169 PRO B N 1
ATOM 2617 C CA . PRO B 1 169 ? -17.438 -0.217 -1.69 1 98.56 169 PRO B CA 1
ATOM 2618 C C . PRO B 1 169 ? -17.188 -1.595 -2.305 1 98.56 169 PRO B C 1
ATOM 2620 O O . PRO B 1 169 ? -16.484 -1.71 -3.312 1 98.56 169 PRO B O 1
ATOM 2623 N N . ALA B 1 170 ? -17.734 -2.619 -1.637 1 98.69 170 ALA B N 1
ATOM 2624 C CA . ALA B 1 170 ? -17.703 -3.955 -2.225 1 98.69 170 ALA B CA 1
ATOM 2625 C C . ALA B 1 170 ? -18.594 -4.043 -3.453 1 98.69 170 ALA B C 1
ATOM 2627 O O . ALA B 1 170 ? -19.703 -3.504 -3.459 1 98.69 170 ALA B O 1
ATOM 2628 N N . GLN B 1 171 ? -18.109 -4.582 -4.48 1 98.5 171 GLN B N 1
ATOM 2629 C CA . GLN B 1 171 ? -18.922 -4.859 -5.66 1 98.5 171 GLN B CA 1
ATOM 2630 C C . GLN B 1 171 ? -19.641 -6.203 -5.531 1 98.5 171 GLN B C 1
ATOM 2632 O O . GLN B 1 171 ? -19 -7.25 -5.473 1 98.5 171 GLN B O 1
ATOM 2637 N N . VAL B 1 172 ? -20.969 -6.137 -5.602 1 98.5 172 VAL B N 1
ATOM 2638 C CA . VAL B 1 172 ? -21.688 -7.355 -5.25 1 98.5 172 VAL B CA 1
ATOM 2639 C C . VAL B 1 172 ? -22.812 -7.598 -6.258 1 98.5 172 VAL B C 1
ATOM 2641 O O . VAL B 1 172 ? -23.203 -6.688 -6.988 1 98.5 172 VAL B O 1
ATOM 2644 N N . VAL B 1 173 ? -23.188 -8.867 -6.301 1 98 173 VAL B N 1
ATOM 2645 C CA . VAL B 1 173 ? -24.422 -9.281 -6.984 1 98 173 VAL B CA 1
ATOM 2646 C C . VAL B 1 173 ? -25.547 -9.453 -5.969 1 98 173 VAL B C 1
ATOM 2648 O O . VAL B 1 173 ? -25.375 -10.133 -4.949 1 98 173 VAL B O 1
ATOM 2651 N N . ILE B 1 174 ? -26.625 -8.859 -6.281 1 97.75 174 ILE B N 1
ATOM 2652 C CA . ILE B 1 174 ? -27.703 -8.953 -5.297 1 97.75 174 ILE B CA 1
ATOM 2653 C C . ILE B 1 174 ? -28.922 -9.617 -5.926 1 97.75 174 ILE B C 1
ATOM 2655 O O . ILE B 1 174 ? -29.062 -9.633 -7.152 1 97.75 174 ILE B O 1
ATOM 2659 N N . ASN B 1 175 ? -29.672 -10.195 -5.047 1 96.5 175 ASN B N 1
ATOM 2660 C CA . ASN B 1 175 ? -30.969 -10.711 -5.438 1 96.5 175 ASN B CA 1
ATOM 2661 C C . ASN B 1 175 ? -32.094 -9.711 -5.121 1 96.5 175 ASN B C 1
ATOM 2663 O O . ASN B 1 175 ? -32.188 -9.211 -4 1 96.5 175 ASN B O 1
ATOM 2667 N N . ASP B 1 176 ? -32.812 -9.336 -6.125 1 89.69 176 ASP B N 1
ATOM 2668 C CA . ASP B 1 176 ? -33.969 -8.469 -5.895 1 89.69 176 ASP B CA 1
ATOM 2669 C C . ASP B 1 176 ? -35.188 -9.008 -6.602 1 89.69 176 ASP B C 1
ATOM 2671 O O . ASP B 1 176 ? -35.281 -9.016 -7.832 1 89.69 176 ASP B O 1
ATOM 2675 N N . ILE B 1 177 ? -36.062 -9.578 -5.816 1 80.38 177 ILE B N 1
ATOM 2676 C CA . ILE B 1 177 ? -37.312 -10.133 -6.34 1 80.38 177 ILE B CA 1
ATOM 2677 C C . ILE B 1 177 ? -38.438 -9.109 -6.195 1 80.38 177 ILE B C 1
ATOM 2679 O O . ILE B 1 177 ? -38.594 -8.492 -5.141 1 80.38 177 ILE B O 1
ATOM 2683 N N . TYR B 1 178 ? -38.906 -8.398 -7.305 1 67.69 178 TYR B N 1
ATOM 2684 C CA . TYR B 1 178 ? -40.094 -7.59 -7.277 1 67.69 178 TYR B CA 1
ATOM 2685 C C . TYR B 1 178 ? -41.312 -8.422 -6.852 1 67.69 178 TYR B C 1
ATOM 2687 O O . TYR B 1 178 ? -41.375 -9.617 -7.125 1 67.69 178 TYR B O 1
#

Sequence (356 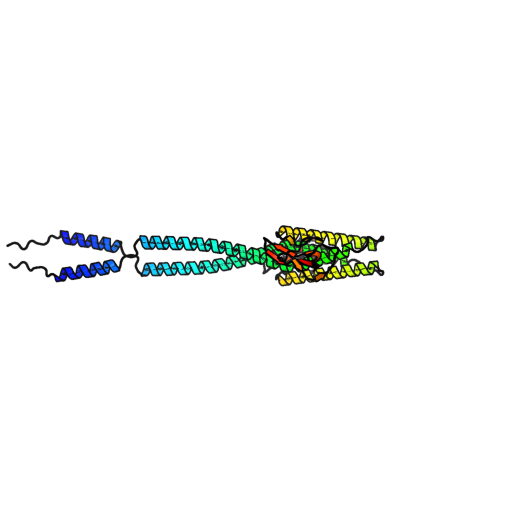aa):
MALSALSPSSMAGTSVLMRLMRGLVKPSSSTIEQQLKLLLAERQSAAEAQADAVAEARIEATQRCLRELLKILDAVDGLHAQAKSHPKSRGALTKHLHEIQESIAATHSLADQVLDTLEAQRIAPNRLDMFDSSLHNAVRVIEDSSLPSNTVCETLQPGLLHKGTVIRPAQVVINDIYMALSALSPSSMAGTSVLMRLMRGLVKPSSSTIEQQLKLLLAERQSAAEAQADAVAEARIEATQRCLRELLKILDAVDGLHAQAKSHPKSRGALTKHLHEIQESIAATHSLADQVLDTLEAQRIAPNRLDMFDSSLHNAVRVIEDSSLPSNTVCETLQPGLLHKGTVIRPAQVVINDIY